Protein AF-A0A1W9LVC2-F1 (afdb_monomer_lite)

Sequence (218 aa):
MATQAYSYDVVKGFTFSALLWGTVTVILGILISSQLVFPQLNFAPFLTFGRLRPLHINAGAVGFGIGAIFGLFYYITQRLTGTPLLFPKLARAHLWLFNLAVVLAALSLLAGMNTTKEYAELEWPLDLVVVILWVMFAINVLGTIYMRKQLHLYVSLWYIIATIVAVAVLYIINNLAIPVGWNKSYSIFAGVNDANVEWWYGHNAVGFIFTTPILAMF

Foldseek 3Di:
DPQDDALLVLLVLLVVQLVVLCVVLVVLVVQLVVCVVPVVSADPDQRHNQLSVLLSQCSNQQRNQVSNLLSVLSVLLCVQLVGHFPCSVLSVVLSVLSSVLNVVQNVLSSVVLFQPQRVLGAADVSLVSVLVSLVSSCCRSVVSNVNGPDPDDDVLSVLVNCLSVQLNVLSVQLNCWDDPDPRDTHHPDDDPRNVVSSVVSVVVSCVSRVPSSVVSVD

Radius of gyration: 18.39 Å; chains: 1; bounding box: 51×36×55 Å

Structure (mmCIF, N/CA/C/O backbone):
data_AF-A0A1W9LVC2-F1
#
_entry.id   AF-A0A1W9LVC2-F1
#
loop_
_atom_site.group_PDB
_atom_site.id
_atom_site.type_symbol
_atom_site.label_atom_id
_atom_site.label_alt_id
_atom_site.label_comp_id
_atom_site.label_asym_id
_atom_site.label_entity_id
_atom_site.label_seq_id
_atom_site.pdbx_PDB_ins_code
_atom_site.Cartn_x
_atom_site.Cartn_y
_atom_site.Cartn_z
_atom_site.occupancy
_atom_site.B_iso_or_equiv
_atom_site.auth_seq_id
_atom_site.auth_comp_id
_atom_site.auth_asym_id
_atom_site.auth_atom_id
_atom_site.pdbx_PDB_model_num
ATOM 1 N N . MET A 1 1 ? -29.641 3.048 24.727 1.00 43.66 1 MET A N 1
ATOM 2 C CA . MET A 1 1 ? -29.001 3.189 23.398 1.00 43.66 1 MET A CA 1
ATOM 3 C C . MET A 1 1 ? -28.816 1.798 22.823 1.00 43.66 1 MET A C 1
ATOM 5 O O . MET A 1 1 ? -28.298 0.952 23.540 1.00 43.66 1 MET A O 1
ATOM 9 N N . ALA A 1 2 ? -29.278 1.535 21.598 1.00 46.78 2 ALA A N 1
ATOM 10 C CA . ALA A 1 2 ? -29.070 0.237 20.961 1.00 46.78 2 ALA A CA 1
ATOM 11 C C . ALA A 1 2 ? -27.563 -0.042 20.854 1.00 46.78 2 ALA A C 1
ATOM 13 O O . ALA A 1 2 ? -26.816 0.782 20.325 1.00 46.78 2 ALA A O 1
ATOM 14 N N . THR A 1 3 ? -27.103 -1.171 21.388 1.00 57.75 3 THR A N 1
ATOM 15 C CA . THR A 1 3 ? -25.729 -1.643 21.212 1.00 57.75 3 THR A CA 1
ATOM 16 C C . THR A 1 3 ? -25.533 -1.991 19.744 1.00 57.75 3 THR A C 1
ATOM 18 O O . THR A 1 3 ? -25.927 -3.061 19.288 1.00 57.75 3 THR A O 1
ATOM 21 N N . GLN A 1 4 ? -24.968 -1.059 18.979 1.00 67.31 4 GLN A N 1
ATOM 2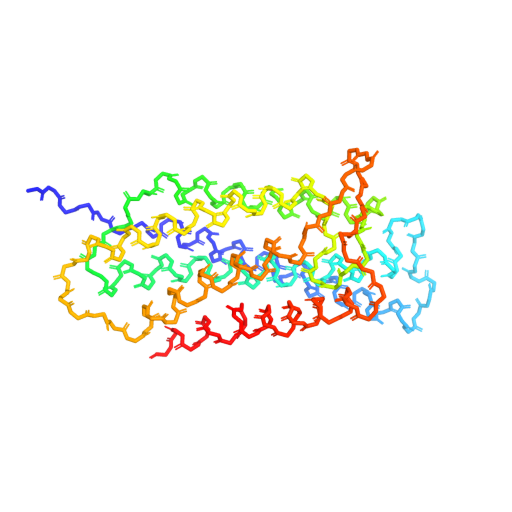2 C CA . GLN A 1 4 ? -24.616 -1.303 17.589 1.00 67.31 4 GLN A CA 1
ATOM 23 C C . GLN A 1 4 ? -23.600 -2.458 17.535 1.00 67.31 4 GLN A C 1
ATOM 25 O O . GLN A 1 4 ? -22.584 -2.445 18.234 1.00 67.31 4 GLN A O 1
ATOM 30 N N . ALA A 1 5 ? -23.935 -3.496 16.767 1.00 86.38 5 ALA A N 1
ATOM 31 C CA . ALA A 1 5 ? -23.139 -4.713 16.662 1.00 86.38 5 ALA A CA 1
ATOM 32 C C . ALA A 1 5 ? -21.809 -4.459 15.934 1.00 86.38 5 ALA A C 1
ATOM 34 O O . ALA A 1 5 ? -21.695 -3.545 15.112 1.00 86.38 5 ALA A O 1
ATOM 35 N N . TYR A 1 6 ? -20.806 -5.292 16.219 1.00 94.25 6 TYR A N 1
ATOM 36 C CA . TYR A 1 6 ? -19.521 -5.238 15.525 1.00 94.25 6 TYR A CA 1
ATOM 37 C C . TYR A 1 6 ? -19.672 -5.499 14.021 1.00 94.25 6 TYR A C 1
ATOM 39 O O . TYR A 1 6 ? -20.432 -6.366 13.588 1.00 94.25 6 TYR A O 1
ATOM 47 N N . SER A 1 7 ? -18.908 -4.758 13.220 1.00 93.69 7 SER A N 1
ATOM 48 C CA . SER A 1 7 ? -18.924 -4.821 11.753 1.00 93.69 7 SER A CA 1
ATOM 49 C C . SER A 1 7 ? -18.017 -5.943 11.236 1.00 93.69 7 SER A C 1
ATOM 51 O O . SER A 1 7 ? -16.917 -5.699 10.741 1.00 93.69 7 SER A O 1
ATOM 53 N N . TYR A 1 8 ? -18.442 -7.199 11.407 1.00 96.00 8 TYR A N 1
ATOM 54 C CA . TYR A 1 8 ? -17.676 -8.374 10.961 1.00 96.00 8 TYR A CA 1
ATOM 55 C C . TYR A 1 8 ? -17.7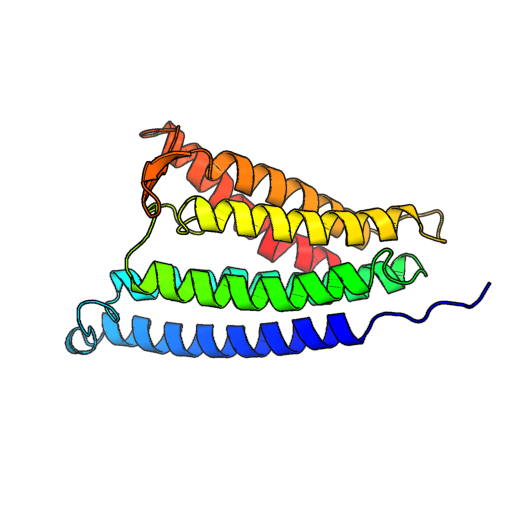54 -8.645 9.456 1.00 96.00 8 TYR A C 1
ATOM 57 O O . TYR A 1 8 ? -16.940 -9.398 8.929 1.00 96.00 8 TYR A O 1
ATOM 65 N N . ASP A 1 9 ? -18.716 -8.052 8.759 1.00 95.88 9 ASP A N 1
ATOM 66 C CA . ASP A 1 9 ? -18.830 -8.114 7.303 1.00 95.88 9 ASP A CA 1
ATOM 67 C C . ASP A 1 9 ? -17.597 -7.508 6.620 1.00 95.88 9 ASP A C 1
ATOM 69 O O . ASP A 1 9 ? -17.017 -8.139 5.740 1.00 95.88 9 ASP A O 1
ATOM 73 N N . VAL A 1 10 ? -17.146 -6.335 7.078 1.00 96.62 10 VAL A N 1
ATOM 74 C CA . VAL A 1 10 ? -15.956 -5.668 6.527 1.00 96.62 10 VAL A CA 1
ATOM 75 C C . VAL A 1 10 ? -14.688 -6.459 6.835 1.00 96.62 10 VAL A C 1
ATOM 77 O O . VAL A 1 10 ? -13.856 -6.636 5.950 1.00 96.62 10 VAL A O 1
ATOM 80 N N . VAL A 1 11 ? -14.567 -6.987 8.058 1.00 97.75 11 VAL A N 1
ATOM 81 C CA . VAL A 1 11 ? -13.435 -7.839 8.460 1.00 97.75 11 VAL A CA 1
ATOM 82 C C . VAL A 1 11 ? -13.332 -9.046 7.531 1.00 97.75 11 VAL A C 1
ATOM 84 O O . VAL A 1 11 ? -12.297 -9.242 6.904 1.00 97.75 11 VAL A O 1
ATOM 87 N N . LYS A 1 12 ? -14.425 -9.806 7.371 1.00 97.81 12 LYS A N 1
ATOM 88 C CA . LYS A 1 12 ? -14.471 -10.965 6.468 1.00 97.81 12 LYS A CA 1
ATOM 89 C C . LYS A 1 12 ? -14.159 -10.571 5.028 1.00 97.81 12 LYS A C 1
ATOM 91 O O . LYS A 1 12 ? -13.420 -11.280 4.357 1.00 97.81 12 LYS A O 1
ATOM 96 N N . GLY A 1 13 ? -14.700 -9.447 4.561 1.00 98.31 13 GLY A N 1
ATOM 97 C CA . GLY A 1 13 ? -14.451 -8.936 3.216 1.00 98.31 13 GLY A CA 1
ATOM 98 C C . GLY A 1 13 ? -12.968 -8.678 2.949 1.00 98.31 13 GLY A C 1
ATOM 99 O O . GLY A 1 13 ? -12.443 -9.152 1.944 1.00 98.31 13 GLY A O 1
ATOM 100 N N . PHE A 1 14 ? -12.271 -8.009 3.871 1.00 98.31 14 PHE A N 1
ATOM 101 C CA . PHE A 1 14 ? -10.822 -7.818 3.769 1.00 98.31 14 PHE A CA 1
ATOM 102 C C . PHE A 1 14 ? -10.045 -9.130 3.910 1.00 98.31 14 PHE A C 1
ATOM 104 O O . PHE A 1 14 ? -9.074 -9.323 3.190 1.00 98.31 14 PHE A O 1
ATOM 111 N N . THR A 1 15 ? -10.486 -10.068 4.755 1.00 97.75 15 THR A N 1
ATOM 112 C CA . THR A 1 15 ? -9.865 -11.401 4.836 1.00 97.75 15 THR A CA 1
ATOM 113 C C . THR A 1 15 ? -9.952 -12.148 3.503 1.00 97.75 15 THR A C 1
ATOM 115 O O . THR A 1 15 ? -8.942 -12.652 3.020 1.00 97.75 15 THR A O 1
ATOM 118 N N . PHE A 1 16 ? -11.127 -12.191 2.868 1.00 98.31 16 PHE A N 1
ATOM 119 C CA . PHE A 1 16 ? -11.282 -12.823 1.553 1.00 98.31 16 PHE A CA 1
ATOM 120 C C . PHE A 1 16 ? -10.492 -12.091 0.465 1.00 98.31 16 PHE A C 1
ATOM 122 O O . PHE A 1 16 ? -9.850 -12.739 -0.358 1.00 98.31 16 PHE A O 1
ATOM 129 N N . SER A 1 17 ? -10.500 -10.757 0.485 1.00 98.25 17 SER A N 1
ATOM 130 C CA . SER A 1 17 ? -9.698 -9.929 -0.420 1.00 98.25 17 SER A CA 1
ATOM 131 C C . SER A 1 17 ? -8.201 -10.225 -0.285 1.00 98.25 17 SER A C 1
ATOM 133 O O . SER A 1 17 ? -7.533 -10.449 -1.291 1.00 98.25 17 SER A O 1
ATOM 135 N N . ALA A 1 18 ? -7.682 -10.325 0.939 1.00 98.06 18 ALA A N 1
ATOM 136 C CA . ALA A 1 18 ? -6.284 -10.655 1.177 1.00 98.06 18 ALA A CA 1
ATOM 137 C C . ALA A 1 18 ? -5.935 -12.052 0.643 1.00 98.06 18 ALA A C 1
ATOM 139 O O . ALA A 1 18 ? -4.935 -12.206 -0.048 1.00 98.06 18 ALA A O 1
ATOM 140 N N . LEU A 1 19 ? -6.773 -13.066 0.889 1.00 98.31 19 LEU A N 1
ATOM 141 C CA . LEU A 1 19 ? -6.552 -14.417 0.354 1.00 98.31 19 LEU A CA 1
ATOM 142 C C . LEU A 1 19 ? -6.545 -14.442 -1.183 1.00 98.31 19 LEU A C 1
ATOM 144 O O . LEU A 1 19 ? -5.704 -15.113 -1.787 1.00 98.31 19 LEU A O 1
ATOM 148 N N . LEU A 1 20 ? -7.448 -13.685 -1.814 1.00 98.38 20 LEU A N 1
ATOM 149 C CA . LEU A 1 20 ? -7.489 -13.518 -3.266 1.00 98.38 20 LEU A CA 1
ATOM 150 C C . LEU A 1 20 ? -6.164 -12.937 -3.783 1.00 98.38 20 LEU A C 1
ATOM 152 O O . LEU A 1 20 ? -5.502 -13.557 -4.615 1.00 98.38 20 LEU A O 1
ATOM 156 N N . TRP A 1 21 ? -5.746 -11.779 -3.271 1.00 98.44 21 TRP A N 1
ATOM 157 C CA . TRP A 1 21 ? -4.520 -11.119 -3.726 1.00 98.44 21 TRP A CA 1
ATOM 158 C C . TRP A 1 21 ? -3.252 -11.883 -3.339 1.00 98.44 21 TRP A C 1
ATOM 160 O O . TRP A 1 21 ? -2.284 -11.878 -4.096 1.00 98.44 21 TRP A O 1
ATOM 170 N N . GLY A 1 22 ? -3.265 -12.616 -2.225 1.00 98.31 22 GLY A N 1
ATOM 171 C CA . GLY A 1 22 ? -2.184 -13.520 -1.834 1.00 98.31 22 GLY A CA 1
ATOM 172 C C . GLY A 1 22 ? -2.010 -14.647 -2.847 1.00 98.31 22 GLY A C 1
ATOM 173 O O . GLY A 1 22 ? -0.895 -14.933 -3.277 1.00 98.31 22 GLY A O 1
ATOM 174 N N . THR A 1 23 ? -3.119 -15.207 -3.332 1.00 98.50 23 THR A N 1
ATOM 175 C CA . THR A 1 23 ? -3.100 -16.205 -4.411 1.00 98.50 23 THR A CA 1
ATOM 176 C C . THR A 1 23 ? -2.538 -15.613 -5.706 1.00 98.50 23 THR A C 1
ATOM 178 O O . THR A 1 23 ? -1.641 -16.199 -6.311 1.00 98.50 23 THR A O 1
ATOM 181 N N . VAL A 1 24 ? -3.000 -14.420 -6.105 1.00 98.31 24 VAL A N 1
ATOM 182 C CA . VAL A 1 24 ? -2.477 -13.702 -7.286 1.00 98.31 24 VAL A CA 1
ATOM 183 C C . VAL A 1 24 ? -0.971 -13.455 -7.161 1.00 98.31 24 VAL A C 1
ATOM 185 O O . VAL A 1 24 ? -0.225 -13.678 -8.113 1.00 98.31 24 VAL A O 1
ATOM 188 N N . THR A 1 25 ? -0.511 -13.056 -5.977 1.00 98.31 25 THR A N 1
ATOM 189 C CA . THR A 1 25 ? 0.906 -12.811 -5.683 1.00 98.31 25 THR A CA 1
ATOM 190 C C . THR A 1 25 ? 1.744 -14.063 -5.898 1.00 98.31 25 THR A C 1
ATOM 192 O O . THR A 1 25 ? 2.765 -13.990 -6.578 1.00 98.31 25 THR A O 1
ATOM 195 N N . VAL A 1 26 ? 1.311 -15.214 -5.374 1.00 98.44 26 VAL A N 1
ATOM 196 C CA . VAL A 1 26 ? 2.021 -16.492 -5.544 1.00 98.44 26 VAL A CA 1
ATOM 197 C C . VAL A 1 26 ? 2.088 -16.890 -7.019 1.00 98.44 26 VAL A C 1
ATOM 199 O O . VAL A 1 26 ? 3.158 -17.259 -7.498 1.00 98.44 26 VAL A O 1
ATOM 202 N N . ILE A 1 27 ? 0.985 -16.753 -7.762 1.00 98.38 27 ILE A N 1
ATOM 203 C CA . ILE A 1 27 ? 0.949 -17.048 -9.204 1.00 98.38 27 ILE A CA 1
ATOM 204 C C . ILE A 1 27 ? 1.943 -16.162 -9.967 1.00 98.38 27 ILE A C 1
ATOM 206 O O . ILE A 1 27 ? 2.746 -16.669 -10.751 1.00 98.38 27 ILE A O 1
ATOM 210 N N . LEU A 1 28 ? 1.932 -14.849 -9.710 1.00 98.06 28 LEU A N 1
ATOM 211 C CA . LEU A 1 28 ? 2.882 -13.913 -10.315 1.00 98.06 28 LEU A CA 1
ATOM 212 C C . LEU A 1 28 ? 4.327 -14.247 -9.928 1.00 98.06 28 LEU A C 1
ATOM 214 O O . LEU A 1 28 ? 5.200 -14.204 -10.788 1.00 98.06 28 LEU A O 1
ATOM 218 N N . GLY A 1 29 ? 4.570 -14.631 -8.672 1.00 98.19 29 GLY A N 1
ATOM 219 C CA . GLY A 1 29 ? 5.889 -15.016 -8.168 1.00 98.19 29 GLY A CA 1
ATOM 220 C C . GLY A 1 29 ? 6.454 -16.242 -8.882 1.00 98.19 29 GLY A C 1
ATOM 221 O O . GLY A 1 29 ? 7.616 -16.241 -9.291 1.00 98.19 29 GLY A O 1
ATOM 222 N N . ILE A 1 30 ? 5.618 -17.261 -9.106 1.00 98.31 30 ILE A N 1
ATOM 223 C CA . ILE A 1 30 ? 5.980 -18.454 -9.885 1.00 98.31 30 ILE A CA 1
ATOM 224 C C . ILE A 1 30 ? 6.294 -18.067 -11.334 1.00 98.31 30 ILE A C 1
ATOM 226 O O . ILE A 1 30 ? 7.304 -18.514 -11.884 1.00 98.31 30 ILE A O 1
ATOM 230 N N . LEU A 1 31 ? 5.469 -17.209 -11.947 1.00 97.50 31 LEU A N 1
ATOM 231 C CA . LEU A 1 31 ? 5.669 -16.758 -13.324 1.00 97.50 31 LEU A CA 1
ATOM 232 C C . LEU A 1 31 ? 6.996 -16.004 -13.489 1.00 97.50 31 LEU A C 1
ATOM 234 O O . LEU A 1 31 ? 7.806 -16.390 -14.330 1.00 97.50 31 LEU A O 1
ATOM 238 N N . ILE A 1 32 ? 7.253 -14.970 -12.682 1.00 98.19 32 ILE A N 1
ATOM 239 C CA . ILE A 1 32 ? 8.480 -14.166 -12.814 1.00 98.19 32 ILE A CA 1
ATOM 240 C C . ILE A 1 32 ? 9.737 -14.955 -12.430 1.00 98.19 32 ILE A C 1
ATOM 242 O O . ILE A 1 32 ? 10.780 -14.767 -13.050 1.00 98.19 32 ILE A O 1
ATOM 246 N N . SER A 1 33 ? 9.645 -15.890 -11.476 1.00 98.25 33 SER A N 1
ATOM 247 C CA . SER A 1 33 ? 10.751 -16.808 -11.169 1.00 98.25 33 SER A CA 1
ATOM 248 C C . SER A 1 33 ? 11.048 -17.723 -12.357 1.00 98.25 33 SER A C 1
ATOM 250 O O . SER A 1 33 ? 12.205 -17.925 -12.717 1.00 98.25 33 SER A O 1
ATOM 252 N N . SER A 1 34 ? 10.005 -18.219 -13.030 1.00 98.31 34 SER A N 1
ATOM 253 C CA . SER A 1 34 ? 10.162 -19.028 -14.242 1.00 98.31 34 SER A CA 1
ATOM 254 C C . SER A 1 34 ? 10.767 -18.217 -15.389 1.00 98.31 34 SER A C 1
ATOM 256 O O . SER A 1 34 ? 11.594 -18.744 -16.121 1.00 98.31 34 SER A O 1
ATOM 258 N N . GLN A 1 35 ? 10.423 -16.932 -15.524 1.00 98.38 35 GLN A N 1
ATOM 259 C CA . GLN A 1 35 ? 11.004 -16.032 -16.531 1.00 98.38 35 GLN A CA 1
ATOM 260 C C . GLN A 1 35 ? 12.507 -15.777 -16.336 1.00 98.38 35 GLN A C 1
ATOM 262 O O . GLN A 1 35 ? 13.198 -15.533 -17.324 1.00 98.38 35 GLN A O 1
ATOM 267 N N . LEU A 1 36 ? 13.019 -15.843 -15.099 1.00 97.56 36 LEU A N 1
ATOM 268 C CA . LEU A 1 36 ? 14.459 -15.743 -14.819 1.00 97.56 36 LEU A CA 1
ATOM 269 C C . LEU A 1 36 ? 15.234 -16.986 -15.275 1.00 97.56 36 LEU A C 1
ATOM 271 O O . LEU A 1 36 ? 16.384 -16.869 -15.688 1.00 97.56 36 LEU A O 1
ATOM 275 N N . VAL A 1 37 ? 14.609 -18.166 -15.212 1.00 98.00 37 VAL A N 1
ATOM 276 C CA . VAL A 1 37 ? 15.215 -19.441 -15.637 1.00 98.00 37 VAL A CA 1
ATOM 277 C C . VAL A 1 37 ? 15.019 -19.682 -17.136 1.00 98.00 37 VAL A C 1
ATOM 279 O O . VAL A 1 37 ? 15.917 -20.171 -17.817 1.00 98.00 37 VAL A O 1
ATOM 282 N N . PHE A 1 38 ? 13.847 -19.320 -17.656 1.00 97.81 38 PHE A N 1
ATOM 283 C CA . PHE A 1 38 ? 13.405 -19.558 -19.026 1.00 97.81 38 PHE A CA 1
ATOM 284 C C . PHE A 1 38 ? 13.004 -18.229 -19.692 1.00 97.81 38 PHE A C 1
ATOM 286 O O . PHE A 1 38 ? 11.816 -17.886 -19.725 1.00 97.81 38 PHE A O 1
ATOM 293 N N . PRO A 1 39 ? 13.965 -17.465 -20.252 1.00 96.50 39 PRO A N 1
ATOM 294 C CA . PRO A 1 39 ? 13.706 -16.132 -20.800 1.00 96.50 39 PRO A CA 1
ATOM 295 C C . PRO A 1 39 ? 12.635 -16.081 -21.898 1.00 96.50 39 PRO A C 1
ATOM 297 O O . PRO A 1 39 ? 11.973 -15.056 -22.045 1.00 96.50 39 PRO A O 1
ATOM 300 N N . GLN A 1 40 ? 12.398 -17.180 -22.621 1.00 97.00 40 GLN A N 1
ATOM 301 C CA . GLN A 1 40 ? 11.334 -17.304 -23.626 1.00 97.00 40 GLN A CA 1
ATOM 302 C C . GLN A 1 40 ? 9.912 -17.126 -23.067 1.00 97.00 40 GLN A C 1
ATOM 304 O O . GLN A 1 40 ? 8.981 -16.900 -23.833 1.00 97.00 40 GLN A O 1
ATOM 309 N N . LEU A 1 41 ? 9.731 -17.204 -21.744 1.00 97.06 41 LEU A N 1
ATOM 310 C CA . LEU A 1 41 ? 8.452 -16.943 -21.077 1.00 97.06 41 LEU A CA 1
ATOM 311 C C . LEU A 1 41 ? 8.154 -15.439 -20.906 1.00 97.06 41 LEU A C 1
ATOM 313 O O . LEU A 1 41 ? 7.149 -15.078 -20.292 1.00 97.06 41 LEU A O 1
ATOM 317 N N . ASN A 1 42 ? 9.015 -14.548 -21.408 1.00 97.69 42 ASN A N 1
ATOM 318 C CA . ASN A 1 42 ? 8.765 -13.107 -21.447 1.00 97.69 42 ASN A CA 1
ATOM 319 C C . ASN A 1 42 ? 7.941 -12.739 -22.690 1.00 97.69 42 ASN A C 1
ATOM 321 O O . ASN A 1 42 ? 8.477 -12.671 -23.795 1.00 97.69 42 ASN A O 1
ATOM 325 N N . PHE A 1 43 ? 6.651 -12.439 -22.510 1.00 95.00 43 PHE A N 1
ATOM 326 C CA . PHE A 1 43 ? 5.762 -12.069 -23.617 1.00 95.00 43 PHE A CA 1
ATOM 327 C C . PHE A 1 43 ? 5.588 -10.549 -23.699 1.00 95.00 43 PHE A C 1
ATOM 329 O O . PHE A 1 43 ? 4.899 -9.923 -22.888 1.00 95.00 43 PHE A O 1
ATOM 336 N N . ALA A 1 44 ? 6.235 -9.940 -24.692 1.00 92.19 44 ALA A N 1
ATOM 337 C CA . ALA A 1 44 ? 6.197 -8.500 -24.904 1.00 92.19 44 ALA A CA 1
ATOM 338 C C . ALA A 1 44 ? 4.831 -7.998 -25.432 1.00 92.19 44 ALA A C 1
ATOM 340 O O . ALA A 1 44 ? 4.138 -8.727 -26.140 1.00 92.19 44 ALA A O 1
ATOM 341 N N . PRO A 1 45 ? 4.453 -6.736 -25.136 1.00 91.31 45 PRO A N 1
ATOM 342 C CA . PRO A 1 45 ? 5.160 -5.813 -24.243 1.00 91.31 45 PRO A CA 1
ATOM 343 C C . PRO A 1 45 ? 4.756 -5.965 -22.764 1.00 91.31 45 PRO A C 1
ATOM 345 O O . PRO A 1 45 ? 5.488 -5.516 -21.884 1.00 91.31 45 PRO A O 1
ATOM 348 N N . PHE A 1 46 ? 3.603 -6.577 -22.482 1.00 93.00 46 PHE A N 1
ATOM 349 C CA . PHE A 1 46 ? 2.938 -6.467 -21.180 1.00 93.00 46 PHE A CA 1
ATOM 350 C C . PHE A 1 46 ? 3.430 -7.477 -20.137 1.00 93.00 46 PHE A C 1
ATOM 352 O O . PHE A 1 46 ? 3.598 -7.117 -18.976 1.00 93.00 46 PHE A O 1
ATOM 359 N N . LEU A 1 47 ? 3.698 -8.723 -20.534 1.00 95.56 47 LEU A N 1
ATOM 360 C CA . LEU A 1 47 ? 4.057 -9.821 -19.629 1.00 95.56 47 LEU A CA 1
ATOM 361 C C . LEU A 1 47 ? 5.568 -10.083 -19.647 1.00 95.56 47 LEU A C 1
ATOM 363 O O . LEU A 1 47 ? 6.030 -11.218 -19.772 1.00 95.56 47 LEU A O 1
ATOM 367 N N . THR A 1 48 ? 6.344 -9.009 -19.541 1.00 97.25 48 THR A N 1
ATOM 368 C CA . THR A 1 48 ? 7.802 -9.066 -19.397 1.00 97.25 48 THR A CA 1
ATOM 369 C C . THR A 1 48 ? 8.186 -8.967 -17.925 1.00 97.25 48 THR A C 1
ATOM 371 O O . THR A 1 48 ? 7.502 -8.297 -17.147 1.00 97.25 48 THR A O 1
ATOM 374 N N . PHE A 1 49 ? 9.304 -9.583 -17.541 1.00 97.62 49 PHE A N 1
ATOM 375 C CA . PHE A 1 49 ? 9.801 -9.593 -16.164 1.00 97.62 49 PHE A CA 1
ATOM 376 C C . PHE A 1 49 ? 9.877 -8.184 -15.559 1.00 97.62 49 PHE A C 1
ATOM 378 O O . PHE A 1 49 ? 9.448 -7.965 -14.429 1.00 97.62 49 PHE A O 1
ATOM 385 N N . GLY A 1 50 ? 10.342 -7.199 -16.338 1.00 95.88 50 GLY A N 1
ATOM 386 C CA . GLY A 1 50 ? 10.468 -5.811 -15.887 1.00 95.88 50 GLY A CA 1
ATOM 387 C C . GLY A 1 50 ? 9.143 -5.149 -15.486 1.00 95.88 50 GLY A C 1
ATOM 388 O O . GLY A 1 50 ? 9.142 -4.311 -14.590 1.00 95.88 50 GLY A O 1
ATOM 389 N N . ARG A 1 51 ? 8.012 -5.538 -16.094 1.00 96.62 51 ARG A N 1
ATOM 390 C CA . ARG A 1 51 ? 6.673 -5.043 -15.715 1.00 96.62 51 ARG A CA 1
ATOM 391 C C . ARG A 1 51 ? 6.000 -5.925 -14.667 1.00 96.62 51 ARG A C 1
ATOM 393 O O . ARG A 1 51 ? 5.298 -5.424 -13.794 1.00 96.62 51 ARG A O 1
ATOM 400 N N . LEU A 1 52 ? 6.228 -7.236 -14.729 1.00 97.88 52 LEU A N 1
ATOM 401 C CA . LEU A 1 52 ? 5.620 -8.192 -13.807 1.00 97.88 52 LEU A CA 1
ATOM 402 C C . LEU A 1 52 ? 6.266 -8.191 -12.417 1.00 97.88 52 LEU A C 1
ATOM 404 O O . LEU A 1 52 ? 5.576 -8.479 -11.444 1.00 97.88 52 LEU A O 1
ATOM 408 N N . ARG A 1 53 ? 7.551 -7.840 -12.287 1.00 97.81 53 ARG A N 1
ATOM 409 C CA . ARG A 1 53 ? 8.221 -7.705 -10.984 1.00 97.81 53 ARG A CA 1
ATOM 410 C C . ARG A 1 53 ? 7.548 -6.655 -10.084 1.00 97.81 53 ARG A C 1
ATOM 412 O O . ARG A 1 53 ? 7.136 -7.031 -8.986 1.00 97.81 53 ARG A O 1
ATOM 419 N N . PRO A 1 54 ? 7.396 -5.380 -10.493 1.00 97.38 54 PRO A N 1
ATOM 420 C CA . PRO A 1 54 ? 6.726 -4.392 -9.649 1.00 97.38 54 PRO A CA 1
ATOM 421 C C . PRO A 1 54 ? 5.251 -4.745 -9.418 1.00 97.38 54 PRO A C 1
ATOM 423 O O . PRO A 1 54 ? 4.736 -4.519 -8.325 1.00 97.38 54 PRO A O 1
ATOM 426 N N . LEU A 1 55 ? 4.587 -5.384 -10.391 1.00 97.88 55 LEU A N 1
ATOM 427 C CA . LEU A 1 55 ? 3.235 -5.914 -10.210 1.00 97.88 55 LEU A CA 1
ATOM 428 C C . LEU A 1 55 ? 3.169 -6.984 -9.108 1.00 97.88 55 LEU A C 1
ATOM 430 O O . LEU A 1 55 ? 2.283 -6.927 -8.262 1.00 97.88 55 LEU A O 1
ATOM 434 N N . HIS A 1 56 ? 4.090 -7.951 -9.106 1.00 98.06 56 HIS A N 1
ATOM 435 C CA . HIS A 1 56 ? 4.168 -9.002 -8.090 1.00 98.06 56 HIS A CA 1
ATOM 436 C C . HIS A 1 56 ? 4.370 -8.414 -6.692 1.00 98.06 56 HIS A C 1
ATOM 438 O O . HIS A 1 56 ? 3.653 -8.785 -5.763 1.00 98.06 56 HIS A O 1
ATOM 444 N N . ILE A 1 57 ? 5.299 -7.461 -6.559 1.00 95.88 57 ILE A N 1
ATOM 445 C CA . ILE A 1 57 ? 5.561 -6.783 -5.288 1.00 95.88 57 ILE A CA 1
ATOM 446 C C . ILE A 1 57 ? 4.333 -5.999 -4.822 1.00 95.88 57 ILE A C 1
ATOM 448 O O . ILE A 1 57 ? 3.937 -6.148 -3.672 1.00 95.88 57 ILE A O 1
ATOM 452 N N . ASN A 1 58 ? 3.665 -5.241 -5.696 1.00 96.69 58 ASN A N 1
ATOM 453 C CA . ASN A 1 58 ? 2.460 -4.494 -5.321 1.00 96.69 58 ASN A CA 1
ATOM 454 C C . ASN A 1 58 ? 1.280 -5.417 -4.971 1.00 96.69 58 ASN A C 1
ATOM 456 O O . ASN A 1 58 ? 0.582 -5.181 -3.985 1.00 96.69 58 ASN A O 1
ATOM 460 N N . ALA A 1 59 ? 1.075 -6.508 -5.716 1.00 97.31 59 ALA A N 1
ATOM 461 C CA . ALA A 1 59 ? 0.056 -7.506 -5.389 1.00 97.31 59 ALA A CA 1
ATOM 462 C C . ALA A 1 59 ? 0.303 -8.133 -4.005 1.00 97.31 59 ALA A C 1
ATOM 464 O O . ALA A 1 59 ? -0.638 -8.291 -3.226 1.00 97.31 59 ALA A O 1
ATOM 465 N N . GLY A 1 60 ? 1.564 -8.434 -3.681 1.00 96.00 60 GLY A N 1
ATOM 466 C CA . GLY A 1 60 ? 1.947 -9.055 -2.414 1.00 96.00 60 GLY A CA 1
ATOM 467 C C . GLY A 1 60 ? 1.933 -8.093 -1.240 1.00 96.00 60 GLY A C 1
ATOM 468 O O . GLY A 1 60 ? 1.337 -8.374 -0.202 1.00 96.00 60 GLY A O 1
ATOM 469 N N . ALA A 1 61 ? 2.575 -6.943 -1.397 1.00 93.00 61 ALA A N 1
ATOM 470 C CA . ALA A 1 61 ? 2.726 -5.986 -0.321 1.00 93.00 61 ALA A CA 1
ATOM 471 C C . ALA A 1 61 ? 1.419 -5.238 -0.043 1.00 93.00 61 ALA A C 1
ATOM 473 O O . ALA A 1 61 ? 0.962 -5.189 1.098 1.00 93.00 61 ALA A O 1
ATOM 474 N N . VAL A 1 62 ? 0.791 -4.697 -1.089 1.00 92.88 62 VAL A N 1
ATOM 475 C CA . VAL A 1 62 ? -0.428 -3.894 -0.963 1.00 92.88 62 VAL A CA 1
ATOM 476 C C . VAL A 1 62 ? -1.656 -4.795 -0.982 1.00 92.88 62 VAL A C 1
ATOM 478 O O . VAL A 1 62 ? -2.402 -4.831 -0.006 1.00 92.88 62 VAL A O 1
ATOM 481 N N . GLY A 1 63 ? -1.856 -5.555 -2.062 1.00 96.19 63 GLY A N 1
ATOM 482 C CA . GLY A 1 63 ? -3.063 -6.369 -2.247 1.00 96.19 63 GLY A CA 1
ATOM 483 C C . GLY A 1 63 ? -3.271 -7.391 -1.127 1.00 96.19 63 GLY A C 1
ATOM 484 O O . GLY A 1 63 ? -4.337 -7.435 -0.510 1.00 96.19 63 GLY A O 1
ATOM 485 N N . PHE A 1 64 ? -2.246 -8.193 -0.839 1.00 97.06 64 PHE A N 1
ATOM 486 C CA . PHE A 1 64 ? -2.280 -9.194 0.224 1.00 97.06 64 PHE A CA 1
ATOM 487 C C . PHE A 1 64 ? -1.960 -8.601 1.599 1.00 97.06 64 PHE A C 1
ATOM 489 O O . PHE A 1 64 ? -2.801 -8.664 2.495 1.00 97.06 64 PHE A O 1
ATOM 496 N N . GLY A 1 65 ? -0.770 -8.023 1.770 1.00 94.69 65 GLY A N 1
ATOM 497 C CA . GLY A 1 65 ? -0.264 -7.556 3.060 1.00 94.69 65 GLY A CA 1
ATOM 498 C C . GLY A 1 65 ? -1.129 -6.473 3.702 1.00 94.69 65 GLY A C 1
ATOM 499 O O . GLY A 1 65 ? -1.774 -6.711 4.725 1.00 94.69 65 GLY A O 1
ATOM 500 N N . ILE A 1 66 ? -1.186 -5.292 3.081 1.00 94.69 66 ILE A N 1
ATOM 501 C CA . ILE A 1 66 ? -2.004 -4.168 3.564 1.00 94.69 66 ILE A CA 1
ATOM 502 C C . ILE A 1 66 ? -3.489 -4.556 3.624 1.00 94.69 66 ILE A C 1
ATOM 504 O O . ILE A 1 66 ? -4.162 -4.244 4.608 1.00 94.69 66 ILE A O 1
ATOM 508 N N . GLY A 1 67 ? -3.994 -5.301 2.634 1.00 96.69 67 GLY A N 1
ATOM 509 C CA . GLY A 1 67 ? -5.364 -5.821 2.647 1.00 96.69 67 GLY A CA 1
ATOM 510 C C . GLY A 1 67 ? -5.685 -6.653 3.898 1.00 96.69 67 GLY A C 1
ATOM 511 O O . GLY A 1 67 ? -6.718 -6.441 4.541 1.00 96.69 67 GLY A O 1
ATOM 512 N N . ALA A 1 68 ? -4.781 -7.554 4.300 1.00 96.50 68 ALA A N 1
ATOM 513 C CA . ALA A 1 68 ? -4.922 -8.340 5.525 1.00 96.50 68 ALA A CA 1
ATOM 514 C C . ALA A 1 68 ? -4.883 -7.453 6.780 1.00 96.50 68 ALA A C 1
ATOM 516 O O . ALA A 1 68 ? -5.702 -7.625 7.688 1.00 96.50 68 ALA A O 1
ATOM 517 N N . ILE A 1 69 ? -3.972 -6.476 6.810 1.00 96.06 69 ILE A N 1
ATOM 518 C CA . ILE A 1 69 ? -3.798 -5.537 7.927 1.00 96.06 69 ILE A CA 1
ATOM 519 C C . ILE A 1 69 ? -5.051 -4.690 8.137 1.00 96.06 69 ILE A C 1
ATOM 521 O O . ILE A 1 69 ? -5.484 -4.525 9.276 1.00 96.06 69 ILE A O 1
ATOM 525 N N . PHE A 1 70 ? -5.693 -4.212 7.069 1.00 97.50 70 PHE A N 1
ATOM 526 C CA . PHE A 1 70 ? -6.950 -3.473 7.180 1.00 97.50 70 PHE A CA 1
ATOM 527 C C . PHE A 1 70 ? -8.047 -4.299 7.853 1.00 97.50 70 PHE A C 1
ATOM 529 O O . PHE A 1 70 ? -8.668 -3.834 8.814 1.00 97.50 70 PHE A O 1
ATOM 536 N N . GLY A 1 71 ? -8.267 -5.536 7.395 1.00 97.25 71 GLY A N 1
ATOM 537 C CA . GLY A 1 71 ? -9.257 -6.433 7.996 1.00 97.25 71 GLY A CA 1
ATOM 538 C C . GLY A 1 71 ? -8.960 -6.726 9.465 1.00 97.25 71 GLY A C 1
ATOM 539 O O . GLY A 1 71 ? -9.851 -6.655 10.316 1.00 97.25 71 GLY A O 1
ATOM 540 N N . LEU A 1 72 ? -7.692 -6.992 9.772 1.00 96.38 72 LEU A N 1
ATOM 541 C CA . LEU A 1 72 ? -7.234 -7.274 11.121 1.00 96.38 72 LEU A CA 1
ATOM 542 C C . LEU A 1 72 ? -7.395 -6.069 12.054 1.00 96.38 72 LEU A C 1
ATOM 544 O O . LEU A 1 72 ? -7.924 -6.221 13.151 1.00 96.38 72 LEU A O 1
ATOM 548 N N . PHE A 1 73 ? -6.970 -4.875 11.646 1.00 97.50 73 PHE A N 1
ATOM 549 C CA . PHE A 1 73 ? -7.064 -3.686 12.492 1.00 97.50 73 PHE A CA 1
ATOM 550 C C . PHE A 1 73 ? -8.529 -3.332 12.753 1.00 97.50 73 PHE A C 1
ATOM 552 O O . PHE A 1 73 ? -8.895 -3.076 13.897 1.00 97.50 73 PHE A O 1
ATOM 559 N N . TYR A 1 74 ? -9.409 -3.443 11.750 1.00 98.00 74 TYR A N 1
ATOM 560 C CA . TYR A 1 74 ? -10.849 -3.296 11.980 1.00 98.00 74 TYR A CA 1
ATOM 561 C C . TYR A 1 74 ? -11.407 -4.314 12.983 1.00 98.00 74 TYR A C 1
ATOM 563 O O . TYR A 1 74 ? -12.317 -3.983 13.748 1.00 98.00 74 TYR A O 1
ATOM 571 N N . TYR A 1 75 ? -10.882 -5.538 13.013 1.00 97.56 75 TYR A N 1
ATOM 572 C CA . TYR A 1 75 ? -11.265 -6.539 14.006 1.00 97.56 75 TYR A CA 1
ATOM 573 C C . TYR A 1 75 ? -10.731 -6.203 15.405 1.00 97.56 75 TYR A C 1
ATOM 575 O O . TYR A 1 75 ? -11.514 -6.090 16.353 1.00 97.56 75 TYR A O 1
ATOM 583 N N . ILE A 1 76 ? -9.414 -6.020 15.531 1.00 96.94 76 ILE A N 1
ATOM 584 C CA . ILE A 1 76 ? -8.717 -5.792 16.801 1.00 96.94 76 ILE A CA 1
ATOM 585 C C . ILE A 1 76 ? -9.242 -4.528 17.475 1.00 96.94 76 ILE A C 1
ATOM 587 O O . ILE A 1 76 ? -9.609 -4.571 18.650 1.00 96.94 76 ILE A O 1
ATOM 591 N N . THR A 1 77 ? -9.336 -3.418 16.736 1.00 96.94 77 THR A N 1
ATOM 592 C CA . THR A 1 77 ? -9.764 -2.136 17.295 1.00 96.94 77 THR A CA 1
ATOM 593 C C . THR A 1 77 ? -11.132 -2.256 17.952 1.00 96.94 77 THR A C 1
ATOM 595 O O . THR A 1 77 ? -11.246 -1.924 19.124 1.00 96.94 77 THR A O 1
ATOM 598 N N . GLN A 1 78 ? -12.135 -2.827 17.276 1.00 96.38 78 GLN A N 1
ATOM 599 C CA . GLN A 1 78 ? -13.482 -2.977 17.847 1.00 96.38 78 GLN A CA 1
ATOM 600 C C . GLN A 1 78 ? -13.510 -3.783 19.156 1.00 96.38 78 GLN A C 1
ATOM 602 O O . GLN A 1 78 ? -14.277 -3.492 20.083 1.00 96.38 78 GLN A O 1
ATOM 607 N N . ARG A 1 79 ? -12.688 -4.837 19.226 1.00 95.25 79 ARG A N 1
ATOM 608 C CA . ARG A 1 79 ? -12.641 -5.752 20.371 1.00 95.25 79 ARG A CA 1
ATOM 609 C C . ARG A 1 79 ? -11.937 -5.115 21.560 1.00 95.25 79 ARG A C 1
ATOM 611 O O . ARG A 1 79 ? -12.471 -5.166 22.663 1.00 95.25 79 ARG A O 1
ATOM 618 N N . LEU A 1 80 ? -10.794 -4.476 21.330 1.00 95.75 80 LEU A N 1
ATOM 619 C CA . LEU A 1 80 ? -10.001 -3.860 22.393 1.00 95.75 80 LEU A CA 1
ATOM 620 C C . LEU A 1 80 ? -10.621 -2.560 22.920 1.00 95.75 80 LEU A C 1
ATOM 622 O O . LEU A 1 80 ? -10.465 -2.239 24.095 1.00 95.75 80 LEU A O 1
ATOM 626 N N . THR A 1 81 ? -11.364 -1.821 22.093 1.00 95.56 81 THR A N 1
ATOM 627 C CA . THR A 1 81 ? -12.049 -0.594 22.531 1.00 95.56 81 THR A CA 1
ATOM 628 C C . THR A 1 81 ? -13.420 -0.863 23.153 1.00 95.56 81 THR A C 1
ATOM 630 O O . THR A 1 81 ? -13.971 0.013 23.826 1.00 95.56 81 THR A O 1
ATOM 633 N N . GLY A 1 82 ? -13.991 -2.056 22.942 1.00 93.88 82 GLY A N 1
ATOM 634 C CA . GLY A 1 82 ? -15.350 -2.394 23.374 1.00 93.88 82 GLY A CA 1
ATOM 635 C C . GLY A 1 82 ? -16.443 -1.625 22.616 1.00 93.88 82 GLY A C 1
ATOM 636 O O . GLY A 1 82 ? -17.561 -1.470 23.129 1.00 93.88 82 GLY A O 1
ATOM 637 N N . THR A 1 83 ? -16.123 -1.115 21.422 1.00 94.00 83 THR A N 1
ATOM 638 C CA . THR A 1 83 ? -17.006 -0.278 20.597 1.00 94.00 83 THR A CA 1
ATOM 639 C C . THR A 1 83 ? -17.051 -0.746 19.144 1.00 94.00 83 THR A C 1
ATOM 641 O O . THR A 1 83 ? -16.049 -1.230 18.622 1.00 94.00 83 THR A O 1
ATOM 644 N N . PRO A 1 84 ? -18.210 -0.654 18.469 1.00 95.25 84 PRO A N 1
ATOM 645 C CA . PRO A 1 84 ? -18.276 -0.874 17.028 1.00 95.25 84 PRO A CA 1
ATOM 646 C C . PRO A 1 84 ? -17.462 0.185 16.283 1.00 95.25 84 PRO A C 1
ATOM 648 O O . PRO A 1 84 ? -17.166 1.244 16.840 1.00 95.25 84 PRO A O 1
ATOM 651 N N . LEU A 1 85 ? -17.114 -0.099 15.022 1.00 96.44 85 LEU A N 1
ATOM 652 C CA . LEU A 1 85 ? -16.448 0.888 14.170 1.00 96.44 85 LEU A CA 1
ATOM 653 C C . LEU A 1 85 ? -17.250 2.187 14.137 1.00 96.44 85 LEU A C 1
ATOM 655 O O . LEU A 1 85 ? -18.468 2.158 13.963 1.00 96.44 85 LEU A O 1
ATOM 659 N N . LEU A 1 86 ? -16.549 3.314 14.244 1.00 96.56 86 LEU A N 1
ATOM 660 C CA . LEU A 1 86 ? -17.156 4.641 14.240 1.00 96.56 86 LEU A CA 1
ATOM 661 C C . LEU A 1 86 ? -17.943 4.902 12.948 1.00 96.56 86 LEU A C 1
ATOM 663 O O . LEU A 1 86 ? -19.058 5.420 12.987 1.00 96.56 86 LEU A O 1
ATOM 667 N N . PHE A 1 87 ? -17.390 4.491 11.801 1.00 97.19 87 PHE A N 1
ATOM 668 C CA . PHE A 1 87 ? -18.014 4.674 10.489 1.00 97.19 87 PHE A CA 1
ATOM 669 C C . PHE A 1 87 ? -18.093 3.352 9.698 1.00 97.19 87 PHE A C 1
ATOM 671 O O . PHE A 1 87 ? -17.311 3.133 8.768 1.00 97.19 87 PHE A O 1
ATOM 678 N N . PRO A 1 88 ? -19.058 2.453 9.982 1.00 96.12 88 PRO A N 1
ATOM 679 C CA . PRO A 1 88 ? -19.162 1.152 9.307 1.00 96.12 88 PRO A CA 1
ATOM 680 C C . PRO A 1 88 ? -19.347 1.255 7.787 1.00 96.12 88 PRO A C 1
ATOM 682 O O . PRO A 1 88 ? -18.754 0.495 7.023 1.00 96.12 88 PRO A O 1
ATOM 685 N N . LYS A 1 89 ? -20.129 2.242 7.324 1.00 97.00 89 LYS A N 1
ATOM 686 C CA . LYS A 1 89 ? -20.333 2.500 5.888 1.00 97.00 89 LYS A CA 1
ATOM 687 C C . LYS A 1 89 ? -19.041 2.944 5.196 1.00 97.00 89 LYS A C 1
ATOM 689 O O . LYS A 1 89 ? -18.783 2.506 4.079 1.00 97.00 89 LYS A O 1
ATOM 694 N N . LEU A 1 90 ? -18.220 3.757 5.870 1.00 98.12 90 LEU A N 1
ATOM 695 C CA . LEU A 1 90 ? -16.919 4.196 5.359 1.00 98.12 90 LEU A CA 1
ATOM 696 C C . LEU A 1 90 ? -15.946 3.018 5.256 1.00 98.12 90 LEU A C 1
ATOM 698 O O . LEU A 1 90 ? -15.273 2.877 4.246 1.00 98.12 90 LEU A O 1
ATOM 702 N N . ALA A 1 91 ? -15.932 2.135 6.258 1.00 98.12 91 ALA A N 1
ATOM 703 C CA . ALA A 1 91 ? -15.151 0.896 6.243 1.00 98.12 91 ALA A CA 1
ATOM 704 C C . ALA A 1 91 ? -15.551 -0.039 5.084 1.00 98.12 91 ALA A C 1
ATOM 706 O O . ALA A 1 91 ? -14.692 -0.623 4.427 1.00 98.12 91 ALA A O 1
ATOM 707 N N . ARG A 1 92 ? -16.852 -0.143 4.780 1.00 98.06 92 ARG A N 1
ATOM 708 C CA . ARG A 1 92 ? -17.330 -0.913 3.622 1.00 98.06 92 ARG A CA 1
ATOM 709 C C . ARG A 1 92 ? -16.953 -0.256 2.293 1.00 98.06 92 ARG A C 1
ATOM 711 O O . ARG A 1 92 ? -16.537 -0.957 1.379 1.00 98.06 92 ARG A O 1
ATOM 718 N N . ALA A 1 93 ? -17.078 1.067 2.178 1.00 98.50 93 ALA A N 1
ATOM 719 C CA . ALA A 1 93 ? -16.623 1.797 0.994 1.00 98.50 93 ALA A CA 1
ATOM 720 C C . ALA A 1 93 ? -15.110 1.631 0.788 1.00 98.50 93 ALA A C 1
ATOM 722 O O . ALA A 1 93 ? -14.674 1.350 -0.323 1.00 98.50 93 ALA A O 1
ATOM 723 N N . HIS A 1 94 ? -14.333 1.716 1.870 1.00 98.62 94 HIS A N 1
ATOM 724 C CA . HIS A 1 94 ? -12.893 1.491 1.871 1.00 98.62 94 HIS A CA 1
ATOM 725 C C . HIS A 1 94 ? -12.532 0.108 1.302 1.00 98.62 94 HIS A C 1
ATOM 727 O O . HIS A 1 94 ? -11.690 0.039 0.418 1.00 98.62 94 HIS A O 1
ATOM 733 N N . LEU A 1 95 ? -13.220 -0.969 1.705 1.00 98.56 95 LEU A N 1
ATOM 734 C CA . LEU A 1 95 ? -13.010 -2.317 1.149 1.00 98.56 95 LEU A CA 1
ATOM 735 C C . LEU A 1 95 ? -13.169 -2.382 -0.378 1.00 98.56 95 LEU A C 1
ATOM 737 O O . LEU A 1 95 ? -12.329 -2.964 -1.071 1.00 98.56 95 LEU A O 1
ATOM 741 N N . TRP A 1 96 ? -14.255 -1.818 -0.905 1.00 98.50 96 TRP A N 1
ATOM 742 C CA . TRP A 1 96 ? -14.535 -1.865 -2.341 1.00 98.50 96 TRP A CA 1
ATOM 743 C C . TRP A 1 96 ? -13.574 -0.987 -3.137 1.00 98.50 96 TRP A C 1
ATOM 745 O O . TRP A 1 96 ? -13.035 -1.431 -4.149 1.00 98.50 96 TRP A O 1
ATOM 755 N N . LEU A 1 97 ? -13.323 0.234 -2.659 1.00 98.56 97 LEU A N 1
ATOM 756 C CA . LEU A 1 97 ? -12.405 1.163 -3.312 1.00 98.56 97 LEU A CA 1
ATOM 757 C C . LEU A 1 97 ? -10.957 0.666 -3.255 1.00 98.56 97 LEU A C 1
ATOM 759 O O . LEU A 1 97 ? -10.236 0.835 -4.230 1.00 98.56 97 LEU A O 1
ATOM 763 N N . PHE A 1 98 ? -10.553 -0.006 -2.175 1.00 98.62 98 PHE A N 1
ATOM 764 C CA . PHE A 1 98 ? -9.251 -0.663 -2.078 1.00 98.62 98 PHE A CA 1
ATOM 765 C C . PHE A 1 98 ? -9.075 -1.719 -3.172 1.00 98.62 98 PHE A C 1
ATOM 767 O O . PHE A 1 98 ? -8.101 -1.674 -3.915 1.00 98.62 98 PHE A O 1
ATOM 774 N N . ASN A 1 99 ? -10.039 -2.629 -3.337 1.00 98.56 99 ASN A N 1
ATOM 775 C CA . ASN A 1 99 ? -9.948 -3.657 -4.378 1.00 98.56 99 ASN A CA 1
ATOM 776 C C . ASN A 1 99 ? -9.949 -3.054 -5.788 1.00 98.56 99 ASN A C 1
ATOM 778 O O . ASN A 1 99 ? -9.180 -3.496 -6.638 1.00 98.56 99 ASN A O 1
ATOM 782 N N . LEU A 1 100 ? -10.760 -2.018 -6.028 1.00 98.50 100 LEU A N 1
ATOM 783 C CA . LEU A 1 100 ? -10.727 -1.278 -7.289 1.00 98.50 100 LEU A CA 1
ATOM 784 C C . LEU A 1 100 ? -9.352 -0.633 -7.528 1.00 98.50 100 LEU A C 1
ATOM 786 O O . LEU A 1 100 ? -8.817 -0.741 -8.628 1.00 98.50 100 LEU A O 1
ATOM 790 N N . ALA A 1 101 ? -8.756 -0.012 -6.508 1.00 98.31 101 ALA A N 1
ATOM 791 C CA . ALA A 1 101 ? -7.437 0.605 -6.602 1.00 98.31 101 ALA A CA 1
ATOM 792 C C . ALA A 1 101 ? -6.334 -0.422 -6.893 1.00 98.31 101 ALA A C 1
ATOM 794 O O . ALA A 1 101 ? -5.492 -0.161 -7.746 1.00 98.31 101 ALA A O 1
ATOM 795 N N . VAL A 1 102 ? -6.370 -1.609 -6.273 1.00 98.19 102 VAL A N 1
ATOM 796 C CA . VAL A 1 102 ? -5.410 -2.692 -6.563 1.00 98.19 102 VAL A CA 1
ATOM 797 C C . VAL A 1 102 ? -5.531 -3.164 -8.018 1.00 98.19 102 VAL A C 1
ATOM 799 O O . VAL A 1 102 ? -4.518 -3.365 -8.686 1.00 98.19 102 VAL A O 1
ATOM 802 N N . VAL A 1 103 ? -6.751 -3.280 -8.554 1.00 98.38 103 VAL A N 1
ATOM 803 C CA . VAL A 1 103 ? -6.963 -3.609 -9.976 1.00 98.38 103 VAL A CA 1
ATOM 804 C C . VAL A 1 103 ? -6.408 -2.509 -10.885 1.00 98.38 103 VAL A C 1
ATOM 806 O O . VAL A 1 103 ? -5.713 -2.808 -11.854 1.00 98.38 103 VAL A O 1
ATOM 809 N N . LEU A 1 104 ? -6.677 -1.237 -10.579 1.00 98.12 104 LEU A N 1
ATOM 810 C CA . LEU A 1 104 ? -6.167 -0.107 -11.363 1.00 98.12 104 LEU A CA 1
ATOM 811 C C . LEU A 1 104 ? -4.635 -0.022 -11.324 1.00 98.12 104 LEU A C 1
ATOM 813 O O . LEU A 1 104 ? -4.020 0.200 -12.365 1.00 98.12 104 LEU A O 1
ATOM 817 N N . ALA A 1 105 ? -4.028 -0.268 -10.162 1.00 97.69 105 ALA A N 1
ATOM 818 C CA . ALA A 1 105 ? -2.582 -0.376 -9.993 1.00 97.69 105 ALA A CA 1
ATOM 819 C C . ALA A 1 105 ? -1.995 -1.513 -10.839 1.00 97.69 105 ALA A C 1
ATOM 821 O O . ALA A 1 105 ? -0.979 -1.340 -11.512 1.00 97.69 105 ALA A O 1
ATOM 822 N N . ALA A 1 106 ? -2.663 -2.668 -10.877 1.00 97.62 106 ALA A N 1
ATOM 823 C CA . ALA A 1 106 ? -2.221 -3.775 -11.712 1.00 97.62 106 ALA A CA 1
ATOM 824 C C . ALA A 1 106 ? -2.223 -3.408 -13.204 1.00 97.62 106 ALA A C 1
ATOM 826 O O . ALA A 1 106 ? -1.251 -3.663 -13.918 1.00 97.62 106 ALA A O 1
ATOM 827 N N . LEU A 1 107 ? -3.296 -2.763 -13.667 1.00 97.50 107 LEU A N 1
ATOM 828 C CA . LEU A 1 107 ? -3.419 -2.304 -15.049 1.00 97.50 107 LEU A CA 1
ATOM 829 C C . LEU A 1 107 ? -2.384 -1.223 -15.394 1.00 97.50 107 LEU A C 1
ATOM 831 O O . LEU A 1 107 ? -1.795 -1.283 -16.474 1.00 97.50 107 LEU A O 1
ATOM 835 N N . SER A 1 108 ? -2.117 -0.268 -14.494 1.00 97.38 108 SER A N 1
ATOM 836 C CA . SER A 1 108 ? -1.134 0.796 -14.739 1.00 97.38 108 SER A CA 1
ATOM 837 C C . SER A 1 108 ? 0.289 0.248 -14.848 1.00 97.38 108 SER A C 1
ATOM 839 O O . SER A 1 108 ? 1.017 0.603 -15.778 1.00 97.38 108 SER A O 1
ATOM 841 N N . LEU A 1 109 ? 0.674 -0.671 -13.956 1.00 97.25 109 LEU A N 1
ATOM 842 C CA . LEU A 1 109 ? 2.000 -1.296 -13.970 1.00 97.25 109 LEU A CA 1
ATOM 843 C C . LEU A 1 109 ? 2.193 -2.172 -15.214 1.00 97.25 109 LEU A C 1
ATOM 845 O O . LEU A 1 109 ? 3.235 -2.095 -15.870 1.00 97.25 109 LEU A O 1
ATOM 849 N N . LEU A 1 110 ? 1.169 -2.937 -15.615 1.00 96.62 110 LEU A N 1
ATOM 850 C CA . LEU A 1 110 ? 1.193 -3.690 -16.873 1.00 96.62 110 LEU A CA 1
ATOM 851 C C . LEU A 1 110 ? 1.304 -2.771 -18.091 1.00 96.62 110 LEU A C 1
ATOM 853 O O . LEU A 1 110 ? 2.027 -3.100 -19.032 1.00 96.62 110 LEU A O 1
ATOM 857 N N . ALA A 1 111 ? 0.658 -1.603 -18.074 1.00 95.88 111 ALA A N 1
ATOM 858 C CA . ALA A 1 111 ? 0.797 -0.590 -19.120 1.00 95.88 111 ALA A CA 1
ATOM 859 C C . ALA A 1 111 ? 2.197 0.061 -19.155 1.00 95.88 111 ALA A C 1
ATOM 861 O O . ALA A 1 111 ? 2.550 0.683 -20.156 1.00 95.88 111 ALA A O 1
ATOM 862 N N . GLY A 1 112 ? 3.024 -0.146 -18.123 1.00 94.81 112 GLY A N 1
ATOM 863 C CA . GLY A 1 112 ? 4.381 0.392 -18.011 1.00 94.81 112 GLY A CA 1
ATOM 864 C C . GLY A 1 112 ? 4.458 1.758 -17.324 1.00 94.81 112 GLY A C 1
ATOM 865 O O . GLY A 1 112 ? 5.490 2.416 -17.414 1.00 94.81 112 GLY A O 1
ATOM 866 N N . MET A 1 113 ? 3.385 2.194 -16.659 1.00 96.62 113 MET A N 1
ATOM 867 C CA . MET A 1 113 ? 3.372 3.419 -15.856 1.00 96.62 113 MET A CA 1
ATOM 868 C C . MET A 1 113 ? 4.071 3.137 -14.526 1.00 96.62 113 MET A C 1
ATOM 870 O O . MET A 1 113 ? 3.532 2.383 -13.716 1.00 96.62 113 MET A O 1
ATOM 874 N N . ASN A 1 114 ? 5.275 3.681 -14.332 1.00 95.62 114 ASN A N 1
ATOM 875 C CA . ASN A 1 114 ? 6.071 3.447 -13.128 1.00 95.62 114 ASN A CA 1
ATOM 876 C C . ASN A 1 114 ? 7.011 4.632 -12.818 1.00 95.62 114 ASN A C 1
ATOM 878 O O . ASN A 1 114 ? 7.668 5.161 -13.726 1.00 95.62 114 ASN A O 1
ATOM 882 N N . THR A 1 115 ? 7.111 5.004 -11.540 1.00 96.94 115 THR A N 1
ATOM 883 C CA . THR A 1 115 ? 8.035 6.019 -10.991 1.00 96.94 115 THR A CA 1
ATOM 884 C C . THR A 1 115 ? 9.484 5.536 -10.878 1.00 96.94 115 THR A C 1
ATOM 886 O O . THR A 1 115 ? 10.390 6.355 -10.757 1.00 96.94 115 THR A O 1
ATOM 889 N N . THR A 1 116 ? 9.713 4.223 -10.961 1.00 95.19 116 THR A N 1
ATOM 890 C CA . THR A 1 116 ? 10.978 3.486 -10.768 1.00 95.19 116 THR A CA 1
ATOM 891 C C . THR A 1 116 ? 11.488 3.399 -9.324 1.00 95.19 116 THR A C 1
ATOM 893 O O . THR A 1 116 ? 12.572 2.864 -9.105 1.00 95.19 116 THR A O 1
ATOM 896 N N . LYS A 1 117 ? 10.689 3.852 -8.351 1.00 97.25 117 LYS A N 1
ATOM 897 C CA . LYS A 1 117 ? 10.932 3.710 -6.908 1.00 97.25 117 LYS A CA 1
ATOM 898 C C . LYS A 1 117 ? 10.352 2.392 -6.386 1.00 97.25 117 LYS A C 1
ATOM 900 O O . LYS A 1 117 ? 9.217 2.054 -6.716 1.00 97.25 117 LYS A O 1
ATOM 905 N N . GLU A 1 118 ? 11.118 1.631 -5.611 1.00 96.12 118 GLU A N 1
ATOM 906 C CA . GLU A 1 118 ? 10.679 0.320 -5.125 1.00 96.12 118 GLU A CA 1
ATOM 907 C C . GLU A 1 118 ? 9.614 0.479 -4.030 1.00 96.12 118 GLU A C 1
ATOM 909 O O . GLU A 1 118 ? 9.729 1.306 -3.131 1.00 96.12 118 GLU A O 1
ATOM 914 N N . TYR A 1 119 ? 8.549 -0.322 -4.089 1.00 94.94 119 TYR A N 1
ATOM 915 C CA . TYR A 1 119 ? 7.380 -0.207 -3.200 1.00 94.94 119 TYR A CA 1
ATOM 916 C C . TYR A 1 119 ? 6.620 1.134 -3.299 1.00 94.94 119 TYR A C 1
ATOM 918 O O . TYR A 1 119 ? 5.720 1.385 -2.493 1.00 94.94 119 TYR A O 1
ATOM 926 N N . ALA A 1 120 ? 6.975 2.000 -4.251 1.00 96.75 120 ALA A N 1
ATOM 927 C CA . ALA A 1 120 ? 6.331 3.278 -4.552 1.00 96.75 120 ALA A CA 1
ATOM 928 C C . ALA A 1 120 ? 6.192 3.471 -6.073 1.00 96.75 120 ALA A C 1
ATOM 930 O O . ALA A 1 120 ? 6.310 4.577 -6.596 1.00 96.75 120 ALA A O 1
ATOM 931 N N . GLU A 1 121 ? 5.963 2.373 -6.798 1.00 97.19 121 GLU A N 1
ATOM 932 C CA . GLU A 1 121 ? 6.009 2.332 -8.260 1.00 97.19 121 GLU A CA 1
ATOM 933 C C . GLU A 1 121 ? 4.841 3.058 -8.936 1.00 97.19 121 GLU A C 1
ATOM 935 O O . GLU A 1 121 ? 4.929 3.401 -10.114 1.00 97.19 121 GLU A O 1
ATOM 940 N N . LEU A 1 122 ? 3.722 3.247 -8.236 1.00 97.50 122 LEU A N 1
ATOM 941 C CA . LEU A 1 122 ? 2.517 3.835 -8.813 1.00 97.50 122 LEU A CA 1
ATOM 942 C C . LEU A 1 122 ? 2.729 5.315 -9.138 1.00 97.50 122 LEU A C 1
ATOM 944 O O . LEU A 1 122 ? 3.386 6.044 -8.410 1.00 97.50 122 LEU A O 1
ATOM 948 N N . GLU A 1 123 ? 2.163 5.764 -10.256 1.00 98.12 123 GLU A N 1
ATOM 949 C CA . GLU A 1 123 ? 2.222 7.176 -10.637 1.00 98.12 123 GLU A CA 1
ATOM 950 C C . GLU A 1 123 ? 1.223 8.020 -9.832 1.00 98.12 123 GLU A C 1
ATOM 952 O O . GLU A 1 123 ? 0.211 7.522 -9.324 1.00 98.12 123 GLU A O 1
ATOM 957 N N . TRP A 1 124 ? 1.481 9.329 -9.794 1.00 97.75 124 TRP A N 1
ATOM 958 C CA . TRP A 1 124 ? 0.844 10.283 -8.881 1.00 97.75 124 TRP A CA 1
ATOM 959 C C . TRP A 1 124 ? -0.698 10.232 -8.771 1.00 97.75 124 TRP A C 1
ATOM 961 O O . TRP A 1 124 ? -1.196 10.464 -7.665 1.00 97.75 124 TRP A O 1
ATOM 971 N N . PRO A 1 125 ? -1.515 9.919 -9.810 1.00 97.88 125 PRO A N 1
ATOM 972 C CA . PRO A 1 125 ? -2.962 9.847 -9.612 1.00 97.88 125 PRO A CA 1
ATOM 973 C C . PRO A 1 125 ? -3.356 8.693 -8.687 1.00 97.88 125 PRO A C 1
ATOM 975 O O . PRO A 1 125 ? -4.288 8.827 -7.896 1.00 97.88 125 PRO A O 1
ATOM 978 N N . LEU A 1 126 ? -2.650 7.561 -8.776 1.00 97.81 126 LEU A N 1
ATOM 979 C CA . LEU A 1 126 ? -2.891 6.411 -7.910 1.00 97.81 126 LEU A CA 1
ATOM 980 C C . LEU A 1 126 ? -2.319 6.636 -6.511 1.00 97.81 126 LEU A C 1
ATOM 982 O O . LEU A 1 126 ? -2.941 6.192 -5.551 1.00 97.81 126 LEU A O 1
ATOM 986 N N . ASP A 1 127 ? -1.238 7.404 -6.371 1.00 97.62 127 ASP A N 1
ATOM 987 C CA . ASP A 1 127 ? -0.745 7.822 -5.054 1.00 97.62 127 ASP A CA 1
ATOM 988 C C . ASP A 1 127 ? -1.790 8.616 -4.275 1.00 97.62 127 ASP A C 1
ATOM 990 O O . ASP A 1 127 ? -2.029 8.352 -3.096 1.00 97.62 127 ASP A O 1
ATOM 994 N N . LEU A 1 128 ? -2.490 9.541 -4.939 1.00 97.94 128 LEU A N 1
ATOM 995 C CA . LEU A 1 128 ? -3.591 10.278 -4.317 1.00 97.94 128 LEU A CA 1
ATOM 996 C C . LEU A 1 128 ? -4.730 9.347 -3.890 1.00 97.94 128 LEU A C 1
ATOM 998 O O . LEU A 1 128 ? -5.296 9.522 -2.809 1.00 97.94 128 LEU A O 1
ATOM 1002 N N . VAL A 1 129 ? -5.054 8.336 -4.702 1.00 98.00 129 VAL A N 1
ATOM 1003 C CA . VAL A 1 129 ? -6.051 7.317 -4.340 1.00 98.00 129 VAL A CA 1
ATOM 1004 C C . VAL A 1 129 ? -5.603 6.541 -3.102 1.00 98.00 129 VAL A C 1
ATOM 1006 O O . VAL A 1 129 ? -6.402 6.370 -2.182 1.00 98.00 129 VAL A O 1
ATOM 1009 N N . VAL A 1 130 ? -4.337 6.122 -3.033 1.00 97.81 130 VAL A N 1
ATOM 1010 C CA . VAL A 1 130 ? -3.778 5.430 -1.862 1.00 97.81 130 VAL A CA 1
ATOM 1011 C C . VAL A 1 130 ? -3.873 6.308 -0.615 1.00 97.81 130 VAL A C 1
ATOM 1013 O O . VAL A 1 130 ? -4.364 5.842 0.414 1.00 97.81 130 VAL A O 1
ATOM 1016 N N . VAL A 1 131 ? -3.510 7.591 -0.709 1.00 98.31 131 VAL A N 1
ATOM 1017 C CA . VAL A 1 131 ? -3.637 8.547 0.402 1.00 98.31 131 VAL A CA 1
ATOM 1018 C C . VAL A 1 131 ? -5.093 8.673 0.860 1.00 98.31 131 VAL A C 1
ATOM 1020 O O . VAL A 1 131 ? -5.363 8.616 2.060 1.00 98.31 131 VAL A O 1
ATOM 1023 N N . ILE A 1 132 ? -6.051 8.782 -0.065 1.00 98.50 132 ILE A N 1
ATOM 1024 C CA . ILE A 1 132 ? -7.482 8.852 0.273 1.00 98.50 132 ILE A CA 1
ATOM 1025 C C . ILE A 1 132 ? -7.931 7.584 1.011 1.00 98.50 132 ILE A C 1
ATOM 1027 O O . ILE A 1 132 ? -8.573 7.686 2.058 1.00 98.50 132 ILE A O 1
ATOM 1031 N N . LEU A 1 133 ? -7.576 6.396 0.511 1.00 98.50 133 LEU A N 1
ATOM 1032 C CA . LEU A 1 133 ? -7.919 5.122 1.155 1.00 98.50 133 LEU A CA 1
ATOM 1033 C C . LEU A 1 133 ? -7.312 5.022 2.558 1.00 98.50 133 LEU A C 1
ATOM 1035 O O . LEU A 1 133 ? -8.006 4.650 3.507 1.00 98.50 133 LEU A O 1
ATOM 1039 N N . TRP A 1 134 ? -6.051 5.432 2.710 1.00 98.44 134 TRP A N 1
ATOM 1040 C CA . TRP A 1 134 ? -5.372 5.450 4.001 1.00 98.44 134 TRP A CA 1
ATOM 1041 C C . TRP A 1 134 ? -6.046 6.405 4.989 1.00 98.44 134 TRP A C 1
ATOM 1043 O O . TRP A 1 134 ? -6.238 6.057 6.152 1.00 98.44 134 TRP A O 1
ATOM 1053 N N . VAL A 1 135 ? -6.487 7.583 4.538 1.00 98.50 135 VAL A N 1
ATOM 1054 C CA . VAL A 1 135 ? -7.231 8.542 5.370 1.00 98.50 135 VAL A CA 1
ATOM 1055 C C . VAL A 1 135 ? -8.601 7.989 5.773 1.00 98.50 135 VAL A C 1
ATOM 1057 O O . VAL A 1 135 ? -8.974 8.080 6.945 1.00 98.50 135 VAL A O 1
ATOM 1060 N N . MET A 1 136 ? -9.340 7.363 4.848 1.00 98.50 136 MET A N 1
ATOM 1061 C CA . MET A 1 136 ? -10.614 6.697 5.159 1.00 98.50 136 MET A CA 1
ATOM 1062 C C . MET A 1 136 ? -10.436 5.624 6.241 1.00 98.50 136 MET A C 1
ATOM 1064 O O . MET A 1 136 ? -11.245 5.518 7.169 1.00 98.50 136 MET A O 1
ATOM 1068 N N . PHE A 1 137 ? -9.368 4.836 6.128 1.00 98.50 137 PHE A N 1
ATOM 1069 C CA . PHE A 1 137 ? -8.981 3.840 7.116 1.00 98.50 137 PHE A CA 1
ATOM 1070 C C . PHE A 1 137 ? -8.630 4.475 8.466 1.00 98.50 137 PHE A C 1
ATOM 1072 O O . PHE A 1 137 ? -9.227 4.118 9.487 1.00 98.50 137 PHE A O 1
ATOM 1079 N N . ALA A 1 138 ? -7.719 5.448 8.459 1.00 98.38 138 ALA A N 1
ATOM 1080 C CA . ALA A 1 138 ? -7.185 6.109 9.642 1.00 98.38 138 ALA A CA 1
ATOM 1081 C C . ALA A 1 138 ? -8.278 6.798 10.462 1.00 98.38 138 ALA A C 1
ATOM 1083 O O . ALA A 1 138 ? -8.371 6.564 11.665 1.00 98.38 138 ALA A O 1
ATOM 1084 N N . ILE A 1 139 ? -9.151 7.586 9.824 1.00 98.44 139 ILE A N 1
ATOM 1085 C CA . ILE A 1 139 ? -10.256 8.280 10.504 1.00 98.44 139 ILE A CA 1
ATOM 1086 C C . ILE A 1 139 ? -11.164 7.276 11.217 1.00 98.44 139 ILE A C 1
ATOM 1088 O O . ILE A 1 139 ? -11.591 7.508 12.348 1.00 98.44 139 ILE A O 1
ATOM 1092 N N . ASN A 1 140 ? -11.446 6.141 10.580 1.00 98.06 140 ASN A N 1
ATOM 1093 C CA . ASN A 1 140 ? -12.324 5.139 11.161 1.00 98.06 140 ASN A CA 1
ATOM 1094 C C . ASN A 1 140 ? -11.662 4.417 12.343 1.00 98.06 140 ASN A C 1
ATOM 1096 O O . ASN A 1 140 ? -12.271 4.292 13.404 1.00 98.06 140 ASN A O 1
ATOM 1100 N N . VAL A 1 141 ? -10.410 3.978 12.195 1.00 98.19 141 VAL A N 1
ATOM 1101 C CA . VAL A 1 141 ? -9.685 3.268 13.260 1.00 98.19 141 VAL A CA 1
ATOM 1102 C C . VAL A 1 141 ? -9.377 4.198 14.433 1.00 98.19 141 VAL A C 1
ATOM 1104 O O . VAL A 1 141 ? -9.781 3.907 15.559 1.00 98.19 141 VAL A O 1
ATOM 1107 N N . LEU A 1 142 ? -8.736 5.343 14.187 1.00 98.25 142 LEU A N 1
ATOM 1108 C CA . LEU A 1 142 ? -8.384 6.307 15.235 1.00 98.25 142 LEU A CA 1
ATOM 1109 C C . LEU A 1 142 ? -9.632 6.889 15.904 1.00 98.25 142 LEU A C 1
ATOM 1111 O O . LEU A 1 142 ? -9.672 7.006 17.128 1.00 98.25 142 LEU A O 1
ATOM 1115 N N . GLY A 1 143 ? -10.685 7.173 15.134 1.00 97.62 143 GLY A N 1
ATOM 1116 C CA . GLY A 1 143 ? -11.970 7.605 15.679 1.00 97.62 143 GLY A CA 1
ATOM 1117 C C . GLY A 1 143 ? -12.630 6.539 16.561 1.00 97.62 143 GLY A C 1
ATOM 1118 O O . GLY A 1 143 ? -13.174 6.857 17.616 1.00 97.62 143 GLY A O 1
ATOM 1119 N N . THR A 1 144 ? -12.525 5.257 16.199 1.00 97.50 144 THR A N 1
ATOM 1120 C CA . THR A 1 144 ? -13.026 4.156 17.042 1.00 97.50 144 THR A CA 1
ATOM 1121 C C . THR A 1 144 ? -12.231 4.039 18.348 1.00 97.50 144 THR A C 1
ATOM 1123 O O . THR A 1 144 ? -12.824 3.835 19.408 1.00 97.50 144 THR A O 1
ATOM 1126 N N . ILE A 1 145 ? -10.905 4.225 18.300 1.00 97.44 145 ILE A N 1
ATOM 1127 C CA . ILE A 1 145 ? -10.035 4.270 19.491 1.00 97.44 145 ILE A CA 1
ATOM 1128 C C . ILE A 1 145 ? -10.371 5.471 20.383 1.00 97.44 145 ILE A C 1
ATOM 1130 O O . ILE A 1 145 ? -10.367 5.353 21.611 1.00 97.44 145 ILE A O 1
ATOM 1134 N N . TYR A 1 146 ? -10.683 6.621 19.788 1.00 96.44 146 TYR A N 1
ATOM 1135 C CA . TYR A 1 146 ? -11.093 7.813 20.525 1.00 96.44 146 TYR A CA 1
ATOM 1136 C C . TYR A 1 146 ? -12.389 7.573 21.312 1.00 96.44 146 TYR A C 1
ATOM 1138 O O . TYR A 1 146 ? -12.469 7.919 22.487 1.00 96.44 146 TYR A O 1
ATOM 1146 N N . MET A 1 147 ? -13.357 6.880 20.707 1.00 95.19 147 MET A N 1
ATOM 1147 C CA . MET A 1 147 ? -14.652 6.559 21.319 1.00 95.19 147 MET A CA 1
ATOM 1148 C C . MET A 1 147 ? -14.629 5.322 22.234 1.00 95.19 147 MET A C 1
ATOM 1150 O O . MET A 1 147 ? -15.685 4.781 22.559 1.00 95.19 147 MET A O 1
ATOM 1154 N N . ARG A 1 148 ? -13.450 4.823 22.621 1.00 95.50 148 ARG A N 1
ATOM 1155 C CA . ARG A 1 148 ? -13.308 3.596 23.420 1.00 95.50 148 ARG A CA 1
ATOM 1156 C C . ARG A 1 148 ? -14.018 3.677 24.774 1.00 95.50 148 ARG A C 1
ATOM 1158 O O . ARG A 1 148 ? -14.104 4.734 25.391 1.00 95.50 148 ARG A O 1
ATOM 1165 N N . LYS A 1 149 ? -14.446 2.518 25.282 1.00 91.94 149 LYS A N 1
ATOM 1166 C CA . LYS A 1 149 ? -15.006 2.385 26.640 1.00 91.94 149 LYS A CA 1
ATOM 1167 C C . LYS A 1 149 ? -13.944 2.152 27.710 1.00 91.94 149 LYS A C 1
ATOM 1169 O O . LYS A 1 1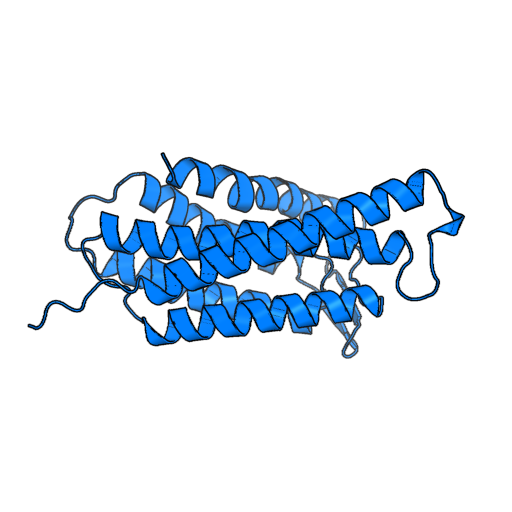49 ? -14.164 2.479 28.869 1.00 91.94 149 LYS A O 1
ATOM 1174 N N . GLN A 1 150 ? -12.821 1.550 27.329 1.00 89.19 150 GLN A N 1
ATOM 1175 C CA . GLN A 1 150 ? -11.740 1.219 28.254 1.00 89.19 150 GLN A CA 1
ATOM 1176 C C . GLN A 1 150 ? -10.838 2.434 28.477 1.00 89.19 150 GLN A C 1
ATOM 1178 O O . GLN A 1 150 ? -10.416 3.079 27.517 1.00 89.19 150 GLN A O 1
ATOM 1183 N N . LEU A 1 151 ? -10.510 2.740 29.734 1.00 87.88 151 LEU A N 1
ATOM 1184 C CA . LEU A 1 151 ? -9.648 3.883 30.063 1.00 87.88 151 LEU A CA 1
ATOM 1185 C C . LEU A 1 151 ? -8.235 3.695 29.493 1.00 87.88 151 LEU A C 1
ATOM 1187 O O . LEU A 1 151 ? -7.697 4.596 28.839 1.00 87.88 151 LEU A O 1
ATOM 1191 N N . HIS A 1 152 ? -7.676 2.500 29.685 1.00 92.00 152 HIS A N 1
ATOM 1192 C CA . HIS A 1 152 ? -6.339 2.135 29.232 1.00 92.00 152 HIS A CA 1
ATOM 1193 C C . HIS A 1 152 ? -6.343 1.661 27.777 1.00 92.00 152 HIS A C 1
ATOM 1195 O O . HIS A 1 152 ? -7.239 0.942 27.336 1.00 92.00 152 HIS A O 1
ATOM 1201 N N . LEU A 1 153 ? -5.306 2.052 27.038 1.00 93.56 153 LEU A N 1
ATOM 1202 C CA . LEU A 1 153 ? -5.037 1.533 25.703 1.00 93.56 153 LEU A CA 1
ATOM 1203 C C . LEU A 1 153 ? -4.187 0.273 25.826 1.00 93.56 153 LEU A C 1
ATOM 1205 O O . LEU A 1 153 ? -3.080 0.329 26.356 1.00 93.56 153 LEU A O 1
ATOM 1209 N N . TYR A 1 154 ? -4.696 -0.841 25.310 1.00 94.50 154 TYR A N 1
ATOM 1210 C CA . TYR A 1 154 ? -3.899 -2.051 25.147 1.00 94.50 154 TYR A CA 1
ATOM 1211 C C . TYR A 1 154 ? -2.742 -1.805 24.167 1.00 94.50 154 TYR A C 1
ATOM 1213 O O . TYR A 1 154 ? -2.892 -1.025 23.224 1.00 94.50 154 TYR A O 1
ATOM 1221 N N . VAL A 1 155 ? -1.609 -2.480 24.366 1.00 95.50 155 VAL A N 1
ATOM 1222 C CA . VAL A 1 155 ? -0.362 -2.219 23.624 1.00 95.50 155 VAL A CA 1
ATOM 1223 C C . VAL A 1 155 ? -0.529 -2.417 22.113 1.00 95.50 155 VAL A C 1
ATOM 1225 O O . VAL A 1 155 ? -0.001 -1.621 21.338 1.00 95.50 155 VAL A O 1
ATOM 1228 N N . SER A 1 156 ? -1.354 -3.370 21.663 1.00 96.19 156 SER A N 1
ATOM 1229 C CA . SER A 1 156 ? -1.669 -3.520 20.232 1.00 96.19 156 SER A CA 1
ATOM 1230 C C . SER A 1 156 ? -2.248 -2.250 19.611 1.00 96.19 156 SER A C 1
ATOM 1232 O O . SER A 1 156 ? -1.962 -1.943 18.457 1.00 96.19 156 SER A O 1
ATOM 1234 N N . LEU A 1 157 ? -3.029 -1.464 20.364 1.00 96.31 157 LEU A N 1
ATOM 1235 C CA . LEU A 1 157 ? -3.553 -0.189 19.869 1.00 96.31 157 LEU A CA 1
ATOM 1236 C C . LEU A 1 157 ? -2.430 0.834 19.658 1.00 96.31 157 LEU A C 1
ATOM 1238 O O . LEU A 1 157 ? -2.544 1.658 18.757 1.00 96.31 157 LEU A O 1
ATOM 1242 N N . TRP A 1 158 ? -1.340 0.775 20.429 1.00 95.81 158 TRP A N 1
ATOM 1243 C CA . TRP A 1 158 ? -0.181 1.651 20.230 1.00 95.81 158 TRP A CA 1
ATOM 1244 C C . TRP A 1 158 ? 0.517 1.326 18.913 1.00 95.81 158 TRP A C 1
ATOM 1246 O O . TRP A 1 158 ? 0.775 2.231 18.126 1.00 95.81 158 TRP A O 1
ATOM 1256 N N . TYR A 1 159 ? 0.743 0.039 18.633 1.00 96.69 159 TYR A N 1
ATOM 1257 C CA . TYR A 1 159 ? 1.315 -0.407 17.361 1.00 96.69 159 TYR A CA 1
ATOM 1258 C C . TYR A 1 159 ? 0.408 -0.087 16.166 1.00 96.69 159 TYR A C 1
ATOM 1260 O O . TYR A 1 159 ? 0.908 0.313 15.114 1.00 96.69 159 TYR A O 1
ATOM 1268 N N . IL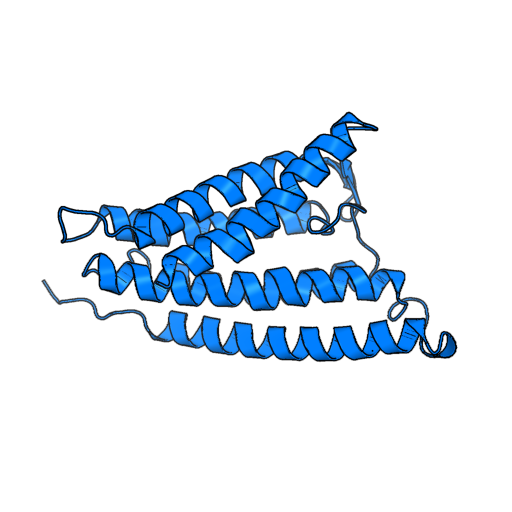E A 1 160 ? -0.917 -0.183 16.325 1.00 96.75 160 ILE A N 1
ATOM 1269 C CA . ILE A 1 160 ? -1.888 0.242 15.305 1.00 96.75 160 ILE A CA 1
ATOM 1270 C C . ILE A 1 160 ? -1.771 1.747 15.029 1.00 96.75 160 ILE A C 1
ATOM 1272 O O . ILE A 1 160 ? -1.666 2.151 13.872 1.00 96.75 160 ILE A O 1
ATOM 1276 N N . ILE A 1 161 ? -1.752 2.582 16.074 1.00 96.94 161 ILE A N 1
ATOM 1277 C CA . ILE A 1 161 ? -1.611 4.039 15.930 1.00 96.94 161 ILE A CA 1
ATOM 1278 C C . ILE A 1 161 ? -0.269 4.382 15.271 1.00 96.94 161 ILE A C 1
ATOM 1280 O O . ILE A 1 161 ? -0.241 5.156 14.315 1.00 96.94 161 ILE A O 1
ATOM 1284 N N . ALA A 1 162 ? 0.825 3.773 15.736 1.00 96.12 162 ALA A N 1
ATOM 1285 C CA . ALA A 1 162 ? 2.160 3.978 15.183 1.00 96.12 162 ALA A CA 1
ATOM 1286 C C . ALA A 1 162 ? 2.220 3.600 13.697 1.00 96.12 162 ALA A C 1
ATOM 1288 O O . ALA A 1 162 ? 2.722 4.381 12.897 1.00 96.12 162 ALA A O 1
ATOM 1289 N N . THR A 1 163 ? 1.632 2.460 13.317 1.00 96.31 163 THR A N 1
ATOM 1290 C CA . THR A 1 163 ? 1.505 2.022 11.917 1.00 96.31 163 THR A CA 1
ATOM 1291 C C . THR A 1 163 ? 0.789 3.071 11.067 1.00 96.31 163 THR A C 1
ATOM 1293 O O . THR A 1 163 ? 1.301 3.481 10.029 1.00 96.31 163 THR A O 1
ATOM 1296 N N . ILE A 1 164 ? -0.389 3.526 11.510 1.00 96.88 164 ILE A N 1
ATOM 1297 C CA . ILE A 1 164 ? -1.217 4.477 10.755 1.00 96.88 164 ILE A CA 1
ATOM 1298 C C . ILE A 1 164 ? -0.459 5.780 10.494 1.00 96.88 164 ILE A C 1
ATOM 1300 O O . ILE A 1 164 ? -0.476 6.282 9.369 1.00 96.88 164 ILE A O 1
ATOM 1304 N N . VAL A 1 165 ? 0.199 6.315 11.526 1.00 96.62 165 VAL A N 1
ATOM 1305 C CA . VAL A 1 165 ? 0.923 7.588 11.446 1.00 96.62 165 VAL A CA 1
ATOM 1306 C C . VAL A 1 165 ? 2.203 7.444 10.628 1.00 96.62 165 VAL A C 1
ATOM 1308 O O . VAL A 1 165 ? 2.434 8.243 9.724 1.00 96.62 165 VAL A O 1
ATOM 1311 N N . ALA A 1 166 ? 3.019 6.426 10.910 1.00 96.12 166 ALA A N 1
ATOM 1312 C CA . ALA A 1 166 ? 4.297 6.239 10.237 1.00 96.12 166 ALA A CA 1
ATOM 1313 C C . ALA A 1 166 ? 4.107 6.007 8.737 1.00 96.12 166 ALA A C 1
ATOM 1315 O O . ALA A 1 166 ? 4.696 6.735 7.947 1.00 96.12 166 ALA A O 1
ATOM 1316 N N . VAL A 1 167 ? 3.230 5.081 8.328 1.00 95.94 167 VAL A N 1
ATOM 1317 C CA . VAL A 1 167 ? 2.983 4.813 6.899 1.00 95.94 167 VAL A CA 1
ATOM 1318 C C . VAL A 1 167 ? 2.491 6.064 6.170 1.00 95.94 167 VAL A C 1
ATOM 1320 O O . VAL A 1 167 ? 2.946 6.322 5.062 1.00 95.94 167 VAL A O 1
ATOM 1323 N N . ALA A 1 168 ? 1.634 6.884 6.791 1.00 96.75 168 ALA A N 1
ATOM 1324 C CA . ALA A 1 168 ? 1.183 8.133 6.178 1.00 96.75 168 ALA A CA 1
ATOM 1325 C C . ALA A 1 168 ? 2.349 9.103 5.920 1.00 96.75 168 ALA A C 1
ATOM 1327 O O . ALA A 1 168 ? 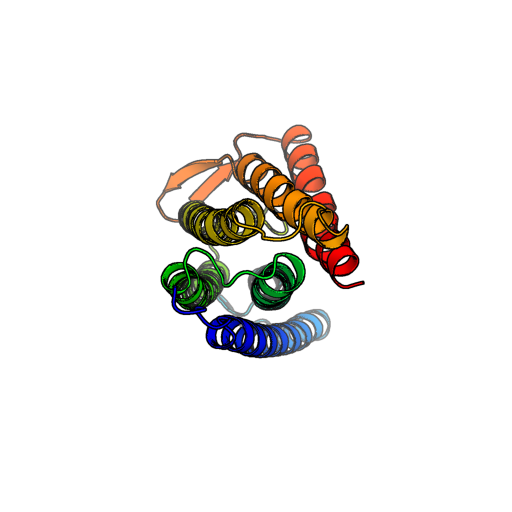2.472 9.636 4.820 1.00 96.75 168 ALA A O 1
ATOM 1328 N N . VAL A 1 169 ? 3.224 9.306 6.910 1.00 97.56 169 VAL A N 1
ATOM 1329 C CA . VAL A 1 169 ? 4.399 10.183 6.775 1.00 97.56 169 VAL A CA 1
ATOM 1330 C C . VAL A 1 169 ? 5.371 9.642 5.726 1.00 97.56 169 VAL A C 1
ATOM 1332 O O . VAL A 1 169 ? 5.820 10.395 4.865 1.00 97.56 169 VAL A O 1
ATOM 1335 N N . LEU A 1 170 ? 5.664 8.341 5.778 1.00 97.25 170 LEU A N 1
ATOM 1336 C CA . LEU A 1 170 ? 6.567 7.657 4.855 1.00 97.25 170 LEU A CA 1
ATOM 1337 C C . LEU A 1 170 ? 6.078 7.789 3.408 1.00 97.25 170 LEU A C 1
ATOM 1339 O O . LEU A 1 170 ? 6.824 8.261 2.552 1.00 97.25 170 LEU A O 1
ATOM 1343 N N . TYR A 1 171 ? 4.822 7.411 3.155 1.00 97.19 171 TYR A N 1
ATOM 1344 C CA . TYR A 1 171 ? 4.240 7.393 1.815 1.00 97.19 171 TYR A CA 1
ATOM 1345 C C . TYR A 1 171 ? 4.142 8.800 1.224 1.00 97.19 171 TYR A C 1
ATOM 1347 O O . TYR A 1 171 ? 4.559 9.031 0.096 1.00 97.19 171 TYR A O 1
ATOM 1355 N N . ILE A 1 172 ? 3.640 9.772 1.996 1.00 97.88 172 ILE A N 1
ATOM 1356 C CA . ILE A 1 172 ? 3.476 11.144 1.498 1.00 97.88 172 ILE A CA 1
ATOM 1357 C C . ILE A 1 172 ? 4.829 11.756 1.135 1.00 97.88 172 ILE A C 1
ATOM 1359 O O . ILE A 1 172 ? 4.932 12.395 0.094 1.00 97.88 172 ILE A O 1
ATOM 1363 N N . ILE A 1 173 ? 5.856 11.577 1.974 1.00 98.12 173 ILE A N 1
ATOM 1364 C CA . ILE A 1 173 ? 7.168 12.186 1.736 1.00 98.12 173 ILE A CA 1
ATOM 1365 C C . ILE A 1 173 ? 7.881 11.523 0.554 1.00 98.12 173 ILE A C 1
ATOM 1367 O O . ILE A 1 173 ? 8.415 12.243 -0.287 1.00 98.12 173 ILE A O 1
ATOM 1371 N N . ASN A 1 174 ? 7.887 10.188 0.454 1.00 98.25 174 ASN A N 1
ATOM 1372 C CA . ASN A 1 174 ? 8.597 9.513 -0.638 1.00 98.25 174 ASN A CA 1
ATOM 1373 C C . ASN A 1 174 ? 7.978 9.780 -2.014 1.00 98.25 174 ASN A C 1
ATOM 1375 O O . ASN A 1 174 ? 8.696 9.855 -3.011 1.00 98.25 174 ASN A O 1
ATOM 1379 N N . ASN A 1 175 ? 6.658 9.963 -2.055 1.00 98.25 175 ASN A N 1
ATOM 1380 C CA . ASN A 1 175 ? 5.896 10.152 -3.284 1.00 98.25 175 ASN A CA 1
ATOM 1381 C C . ASN A 1 175 ? 5.697 11.637 -3.643 1.00 98.25 175 ASN A C 1
ATOM 1383 O O . ASN A 1 175 ? 4.884 11.968 -4.508 1.00 98.25 175 ASN A O 1
ATOM 1387 N N . LEU A 1 176 ? 6.441 12.561 -3.016 1.00 98.12 176 LEU A N 1
ATOM 1388 C CA . LEU A 1 176 ? 6.488 13.950 -3.473 1.00 98.12 176 LEU A CA 1
ATOM 1389 C C . LEU A 1 176 ? 7.134 14.014 -4.860 1.00 98.12 176 LEU A C 1
ATOM 1391 O O . LEU A 1 176 ? 8.341 13.831 -5.027 1.00 98.12 176 LEU A O 1
ATOM 1395 N N . ALA A 1 177 ? 6.313 14.313 -5.858 1.00 97.75 177 ALA A N 1
ATOM 1396 C CA . ALA A 1 177 ? 6.723 14.350 -7.249 1.00 97.75 177 ALA A CA 1
ATOM 1397 C C . ALA A 1 177 ? 6.061 15.517 -7.985 1.00 97.75 177 ALA A C 1
ATOM 1399 O O . ALA A 1 177 ? 4.981 15.980 -7.618 1.00 97.75 177 ALA A O 1
ATOM 1400 N N . ILE A 1 178 ? 6.714 15.985 -9.047 1.00 98.06 178 ILE A N 1
ATOM 1401 C CA . ILE A 1 178 ? 6.181 16.980 -9.976 1.00 98.06 178 ILE A CA 1
ATOM 1402 C C . ILE A 1 178 ? 5.500 16.230 -11.130 1.00 98.06 178 ILE A C 1
ATOM 1404 O O . ILE A 1 178 ? 6.189 15.544 -11.894 1.00 98.06 178 ILE A O 1
ATOM 1408 N N . PRO A 1 179 ? 4.168 16.339 -11.291 1.00 97.81 179 PRO A N 1
ATOM 1409 C CA . PRO A 1 179 ? 3.465 15.766 -12.432 1.00 97.81 179 PRO A CA 1
ATOM 1410 C C . PRO A 1 179 ? 3.878 16.447 -13.738 1.00 97.81 179 PRO A C 1
ATOM 1412 O O . PRO A 1 179 ? 3.842 17.671 -13.844 1.00 97.81 179 PRO A O 1
ATOM 1415 N N . VAL A 1 180 ? 4.219 15.654 -14.753 1.00 97.06 180 VAL A N 1
ATOM 1416 C CA . VAL A 1 180 ? 4.504 16.141 -16.119 1.00 97.06 180 VAL A CA 1
ATOM 1417 C C . VAL A 1 180 ? 3.415 15.707 -17.101 1.00 97.06 180 VAL A C 1
ATOM 1419 O O . VAL A 1 180 ? 3.228 16.317 -18.151 1.00 97.06 180 VAL A O 1
ATOM 1422 N N . GLY A 1 181 ? 2.633 14.692 -16.740 1.00 94.81 181 GLY A N 1
ATOM 1423 C CA . GLY A 1 181 ? 1.443 14.279 -17.468 1.00 94.81 181 GLY A CA 1
ATOM 1424 C C . GLY A 1 181 ? 0.523 13.438 -16.593 1.00 94.81 181 GLY A C 1
ATOM 1425 O O . GLY A 1 181 ? 0.794 13.202 -15.416 1.00 94.81 181 GLY A O 1
ATOM 1426 N N . TRP A 1 182 ? -0.567 12.945 -17.180 1.00 91.06 182 TRP A N 1
ATOM 1427 C CA . TRP A 1 182 ? -1.526 12.104 -16.455 1.00 91.06 182 TRP A CA 1
ATOM 1428 C C . TRP A 1 182 ? -0.898 10.810 -15.927 1.00 91.06 182 TRP A C 1
ATOM 1430 O O . TRP A 1 182 ? -1.219 10.348 -14.842 1.00 91.06 182 TRP A O 1
ATOM 1440 N N . ASN A 1 183 ? 0.021 10.234 -16.691 1.00 94.06 183 ASN A N 1
ATOM 1441 C CA . ASN A 1 183 ? 0.664 8.959 -16.404 1.00 94.06 183 ASN A CA 1
ATOM 1442 C C . ASN A 1 183 ? 2.158 9.098 -16.093 1.00 94.06 183 ASN A C 1
ATOM 1444 O O . ASN A 1 183 ? 2.873 8.099 -16.181 1.00 94.06 183 ASN A O 1
ATOM 1448 N N . LYS A 1 184 ? 2.640 10.318 -15.809 1.00 97.88 184 LYS A N 1
ATOM 1449 C CA . LYS A 1 184 ? 4.056 10.531 -15.527 1.00 97.88 184 LYS A CA 1
ATOM 1450 C C . LYS A 1 184 ? 4.342 11.676 -14.565 1.00 97.88 184 LYS A C 1
ATOM 1452 O O . LYS A 1 184 ? 3.809 12.778 -14.709 1.00 97.88 184 LYS A O 1
ATOM 1457 N N . SER A 1 185 ? 5.264 11.421 -13.649 1.00 98.06 185 SER A N 1
ATOM 1458 C CA . SER A 1 185 ? 5.833 12.379 -12.709 1.00 98.06 185 SER A CA 1
ATOM 1459 C C . SER A 1 185 ? 7.341 12.155 -12.522 1.00 98.06 185 SER A C 1
ATOM 1461 O O . SER A 1 185 ? 7.883 11.118 -12.921 1.00 98.06 185 SER A O 1
ATOM 1463 N N . TYR A 1 186 ? 8.019 13.148 -11.942 1.00 98.12 186 TYR A N 1
ATOM 1464 C CA . TYR A 1 186 ? 9.417 13.057 -11.507 1.00 98.12 186 TYR A CA 1
ATOM 1465 C C . TYR A 1 186 ? 9.530 13.365 -10.015 1.00 98.12 186 TYR A C 1
ATOM 1467 O O . TYR A 1 186 ? 8.905 14.318 -9.551 1.00 98.12 186 TYR A O 1
ATOM 1475 N N . SER A 1 187 ? 10.337 12.583 -9.287 1.00 98.06 187 SER A N 1
ATOM 1476 C CA . SER A 1 187 ? 10.634 12.816 -7.864 1.00 98.06 187 SER A CA 1
ATOM 1477 C C . SER A 1 187 ? 11.099 14.255 -7.632 1.00 98.06 187 SER A C 1
ATOM 1479 O O . SER A 1 187 ? 11.827 14.822 -8.451 1.00 98.06 187 SER A O 1
ATOM 1481 N N . ILE A 1 188 ? 10.684 14.853 -6.512 1.00 98.00 188 ILE A N 1
ATOM 1482 C CA . ILE A 1 188 ? 11.199 16.161 -6.085 1.00 98.00 188 ILE A CA 1
ATOM 1483 C C . ILE A 1 188 ? 12.663 16.076 -5.620 1.00 98.00 188 ILE A C 1
ATOM 1485 O O . ILE A 1 188 ? 13.363 17.087 -5.565 1.00 98.00 188 ILE A O 1
ATOM 1489 N N . PHE A 1 189 ? 13.130 14.872 -5.284 1.00 97.81 189 PHE A N 1
ATOM 1490 C CA . PHE A 1 189 ? 14.504 14.600 -4.885 1.00 97.81 189 PHE A CA 1
ATOM 1491 C C . PHE A 1 189 ? 15.320 14.072 -6.074 1.00 97.81 189 PHE A C 1
ATOM 1493 O O . PHE A 1 189 ? 14.776 13.595 -7.066 1.00 97.81 189 PHE A O 1
ATOM 1500 N N . ALA A 1 190 ? 16.652 14.128 -5.970 1.00 97.94 190 ALA A N 1
ATOM 1501 C CA . ALA A 1 190 ? 17.551 13.556 -6.973 1.00 97.94 190 ALA A CA 1
ATOM 1502 C C . ALA A 1 190 ? 18.816 12.945 -6.345 1.00 97.94 190 ALA A C 1
ATOM 1504 O O . ALA A 1 190 ? 19.241 13.330 -5.250 1.00 97.94 190 ALA A O 1
ATOM 1505 N N . GLY A 1 191 ? 19.447 12.016 -7.070 1.00 97.56 191 GLY A N 1
ATOM 1506 C CA . GLY A 1 191 ? 20.744 11.433 -6.720 1.00 97.56 191 GLY A CA 1
ATOM 1507 C C . GLY A 1 191 ? 20.755 10.760 -5.344 1.00 97.56 191 GLY A C 1
ATOM 1508 O O . GLY A 1 191 ? 19.839 10.024 -4.990 1.00 97.56 191 GLY A O 1
ATOM 1509 N N . VAL A 1 192 ? 21.796 11.031 -4.553 1.00 98.00 192 VAL A N 1
ATOM 1510 C CA . VAL A 1 192 ? 21.970 10.444 -3.211 1.00 98.00 192 VAL A CA 1
ATOM 1511 C C . VAL A 1 192 ? 20.829 10.825 -2.261 1.00 98.00 192 VAL A C 1
ATOM 1513 O O . VAL A 1 192 ? 20.443 10.015 -1.423 1.00 98.00 192 VAL A O 1
ATOM 1516 N N . ASN A 1 193 ? 20.250 12.021 -2.408 1.00 97.69 193 ASN A N 1
ATOM 1517 C CA . ASN A 1 193 ? 19.121 12.440 -1.578 1.00 97.69 193 ASN A CA 1
ATOM 1518 C C . ASN A 1 193 ? 17.868 11.618 -1.888 1.00 97.69 193 ASN A C 1
ATOM 1520 O O . ASN A 1 193 ? 17.208 11.165 -0.958 1.00 97.69 193 ASN A O 1
ATOM 1524 N N . ASP A 1 194 ? 17.573 11.384 -3.171 1.00 98.25 194 ASP A N 1
ATOM 1525 C CA . ASP A 1 194 ? 16.432 10.546 -3.562 1.00 98.25 194 ASP A CA 1
ATOM 1526 C C . ASP A 1 194 ? 16.631 9.102 -3.106 1.00 98.25 194 ASP A C 1
ATOM 1528 O O . ASP A 1 194 ? 15.715 8.516 -2.547 1.00 98.25 194 ASP A O 1
ATOM 1532 N N . ALA A 1 195 ? 17.849 8.564 -3.233 1.00 98.19 195 ALA A N 1
ATOM 1533 C CA . ALA A 1 195 ? 18.179 7.233 -2.727 1.00 98.19 195 ALA A CA 1
ATOM 1534 C C . ALA A 1 195 ? 18.013 7.122 -1.199 1.00 98.19 195 ALA A C 1
ATOM 1536 O O . ALA A 1 195 ? 17.540 6.101 -0.702 1.00 98.19 195 ALA A O 1
ATOM 1537 N N . ASN A 1 196 ? 18.385 8.162 -0.446 1.00 98.12 196 ASN A N 1
ATOM 1538 C CA . ASN A 1 196 ? 18.225 8.176 1.006 1.00 98.12 196 ASN A CA 1
ATOM 1539 C C . ASN A 1 196 ? 16.747 8.240 1.418 1.00 98.12 196 ASN A C 1
ATOM 1541 O O . ASN A 1 196 ? 16.327 7.478 2.284 1.00 98.12 196 ASN A O 1
ATOM 1545 N N . VAL A 1 197 ? 15.948 9.112 0.790 1.00 98.12 197 VAL A N 1
ATOM 1546 C CA . VAL A 1 197 ? 14.498 9.189 1.047 1.00 98.12 197 VAL A CA 1
ATOM 1547 C C . VAL A 1 197 ? 13.813 7.884 0.644 1.00 98.12 197 VAL A C 1
ATOM 1549 O O . VAL A 1 197 ? 13.012 7.356 1.412 1.00 98.12 197 VAL A O 1
ATOM 1552 N N . GLU A 1 198 ? 14.195 7.323 -0.501 1.00 97.94 198 GLU A N 1
ATOM 1553 C CA . GLU A 1 198 ? 13.673 6.061 -1.012 1.00 97.94 198 GLU A CA 1
ATOM 1554 C C . GLU A 1 198 ? 13.910 4.907 -0.044 1.00 97.94 198 GLU A C 1
ATOM 1556 O O . GLU A 1 198 ? 12.982 4.171 0.260 1.00 97.94 198 GLU A O 1
ATOM 1561 N N . TRP A 1 199 ? 15.122 4.749 0.490 1.00 97.81 199 TRP A N 1
ATOM 1562 C CA . TRP A 1 199 ? 15.413 3.631 1.391 1.00 97.81 199 TRP A CA 1
ATOM 1563 C C . TRP A 1 199 ? 15.040 3.895 2.847 1.00 97.81 199 TRP A C 1
ATOM 1565 O O . TRP A 1 199 ? 14.757 2.942 3.578 1.00 97.81 199 TRP A O 1
ATOM 1575 N N . TRP A 1 200 ? 14.936 5.162 3.262 1.00 97.62 200 TRP A N 1
ATOM 1576 C CA . TRP A 1 200 ? 14.201 5.520 4.473 1.00 97.62 200 TRP A CA 1
ATOM 1577 C C . TRP A 1 200 ? 12.747 5.060 4.358 1.00 97.62 200 TRP A C 1
ATOM 1579 O O . TRP A 1 200 ? 12.259 4.393 5.270 1.00 97.62 200 TRP A O 1
ATOM 1589 N N . TYR A 1 201 ? 12.085 5.326 3.231 1.00 97.19 201 TYR A N 1
ATOM 1590 C CA . TYR A 1 201 ? 10.750 4.813 2.950 1.00 97.19 201 TYR A CA 1
ATOM 1591 C C . TYR A 1 201 ? 10.736 3.289 2.876 1.00 97.19 201 TYR A C 1
ATOM 1593 O O . TYR A 1 201 ? 10.048 2.673 3.673 1.00 97.19 201 TYR A O 1
ATOM 1601 N N . GLY A 1 202 ? 11.525 2.664 2.005 1.00 93.88 202 GLY A N 1
ATOM 1602 C CA . GLY A 1 202 ? 11.485 1.227 1.736 1.00 93.88 202 GLY A CA 1
ATOM 1603 C C . GLY A 1 202 ? 11.743 0.369 2.976 1.00 93.88 202 GLY A C 1
ATOM 1604 O O . GLY A 1 202 ? 10.994 -0.572 3.245 1.00 93.88 202 GLY A O 1
ATOM 1605 N N . HIS A 1 203 ? 12.743 0.716 3.798 1.00 96.19 203 HIS A N 1
ATOM 1606 C CA . HIS A 1 203 ? 12.992 -0.008 5.049 1.00 96.19 203 HIS A CA 1
ATOM 1607 C C . HIS A 1 203 ? 11.835 0.157 6.039 1.00 96.19 203 HIS A C 1
ATOM 1609 O O . HIS A 1 203 ? 11.350 -0.822 6.610 1.00 96.19 203 HIS A O 1
ATOM 1615 N N . ASN A 1 204 ? 11.366 1.391 6.238 1.00 95.44 204 ASN A N 1
ATOM 1616 C CA . ASN A 1 204 ? 10.285 1.658 7.180 1.00 95.44 204 ASN A CA 1
ATOM 1617 C C . ASN A 1 204 ? 8.915 1.219 6.643 1.00 95.44 204 ASN A C 1
ATOM 1619 O O . ASN A 1 204 ? 8.029 0.948 7.442 1.00 95.44 204 ASN A O 1
ATOM 1623 N N . ALA A 1 205 ? 8.729 1.069 5.334 1.00 89.25 205 ALA A N 1
ATOM 1624 C CA . ALA A 1 205 ? 7.556 0.446 4.744 1.00 89.25 205 ALA A CA 1
ATOM 1625 C C . ALA A 1 205 ? 7.495 -1.007 5.209 1.00 89.25 205 ALA A C 1
ATOM 1627 O O . ALA A 1 205 ? 6.487 -1.426 5.766 1.00 89.25 205 ALA A O 1
ATOM 1628 N N . VAL A 1 206 ? 8.605 -1.749 5.136 1.00 87.25 206 VAL A N 1
ATOM 1629 C CA . VAL A 1 206 ? 8.662 -3.097 5.715 1.00 87.25 206 VAL A CA 1
ATOM 1630 C C . VAL A 1 206 ? 8.478 -3.068 7.234 1.00 87.25 206 VAL A C 1
ATOM 1632 O O . VAL A 1 206 ? 7.688 -3.843 7.769 1.00 87.25 206 VAL A O 1
ATOM 1635 N N . GLY A 1 207 ? 9.131 -2.141 7.936 1.00 87.12 207 GLY A N 1
ATOM 1636 C CA . GLY A 1 207 ? 8.999 -2.000 9.387 1.00 87.12 207 GLY A CA 1
ATOM 1637 C C . GLY A 1 207 ? 7.560 -1.738 9.847 1.00 87.12 207 GLY A C 1
ATOM 1638 O O . GLY A 1 207 ? 7.058 -2.416 10.741 1.00 87.12 207 GLY A O 1
ATOM 1639 N N .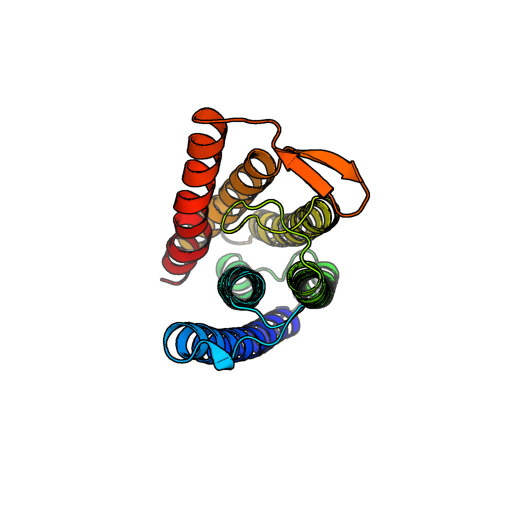 PHE A 1 208 ? 6.861 -0.796 9.222 1.00 86.12 208 PHE A N 1
ATOM 1640 C CA . PHE A 1 208 ? 5.539 -0.358 9.665 1.00 86.12 208 PHE A CA 1
ATOM 1641 C C . PHE A 1 208 ? 4.373 -1.063 8.966 1.00 86.12 208 PHE A C 1
ATOM 1643 O O . PHE A 1 208 ? 3.259 -1.028 9.476 1.00 86.12 208 PHE A O 1
ATOM 1650 N N . ILE A 1 209 ? 4.601 -1.747 7.843 1.00 82.81 209 ILE A N 1
ATOM 1651 C CA . ILE A 1 209 ? 3.581 -2.573 7.182 1.00 82.81 209 ILE A CA 1
ATOM 1652 C C . ILE A 1 209 ? 3.745 -4.041 7.580 1.00 82.81 209 ILE A C 1
ATOM 1654 O O . ILE A 1 209 ? 2.755 -4.704 7.859 1.00 82.81 209 ILE A O 1
ATOM 1658 N N . PHE A 1 210 ? 4.964 -4.572 7.679 1.00 84.81 210 PHE A N 1
ATOM 1659 C CA . PHE A 1 210 ? 5.175 -6.003 7.936 1.00 84.81 210 PHE A CA 1
ATOM 1660 C C . PHE A 1 210 ? 5.686 -6.337 9.334 1.00 84.81 210 PHE A C 1
ATOM 1662 O O . PHE A 1 210 ? 5.611 -7.501 9.704 1.00 84.81 210 PHE A O 1
ATOM 1669 N N . THR A 1 211 ? 6.129 -5.374 10.147 1.00 90.94 211 THR A N 1
ATOM 1670 C CA . THR A 1 211 ? 6.570 -5.668 11.525 1.00 90.94 211 THR A CA 1
ATOM 1671 C C . THR A 1 211 ? 5.595 -5.132 12.564 1.00 90.94 211 THR A C 1
ATOM 1673 O O . THR A 1 211 ? 5.031 -5.913 13.330 1.00 90.94 211 THR A O 1
ATOM 1676 N N . THR A 1 212 ? 5.333 -3.823 12.601 1.00 92.38 212 THR A N 1
ATOM 1677 C CA . THR A 1 212 ? 4.457 -3.244 13.636 1.00 92.38 212 THR A CA 1
ATOM 1678 C C . THR A 1 212 ? 3.032 -3.801 13.630 1.00 92.38 212 THR A C 1
ATOM 1680 O O . THR A 1 212 ? 2.502 -4.014 14.721 1.00 92.38 212 THR A O 1
ATOM 1683 N N . PRO A 1 213 ? 2.401 -4.130 12.484 1.00 89.56 213 PRO A N 1
ATOM 1684 C CA . PRO A 1 213 ? 1.072 -4.732 12.500 1.00 89.56 213 PRO A CA 1
ATOM 1685 C C . PRO A 1 213 ? 1.090 -6.149 13.057 1.00 89.56 213 PRO A C 1
ATOM 1687 O O . PRO A 1 213 ? 0.160 -6.522 13.762 1.00 89.56 213 PRO A O 1
ATOM 1690 N N . ILE A 1 214 ? 2.156 -6.913 12.795 1.00 88.69 214 ILE A N 1
ATOM 1691 C CA . ILE A 1 214 ? 2.347 -8.251 13.366 1.00 88.69 214 ILE A CA 1
ATOM 1692 C C . ILE A 1 214 ? 2.540 -8.156 14.881 1.00 88.69 214 ILE A C 1
ATOM 1694 O O . ILE A 1 214 ? 1.932 -8.921 15.621 1.00 88.69 214 ILE A O 1
ATOM 1698 N N . LEU A 1 215 ? 3.304 -7.175 15.368 1.00 90.69 215 LEU A N 1
ATOM 1699 C CA . LEU A 1 215 ? 3.441 -6.928 16.809 1.00 90.69 215 LEU A CA 1
ATOM 1700 C C . LEU A 1 215 ? 2.112 -6.552 17.475 1.00 90.69 215 LEU A C 1
ATOM 1702 O O . LEU A 1 215 ? 1.924 -6.840 18.649 1.00 90.69 215 LEU A O 1
ATOM 1706 N N . ALA A 1 216 ? 1.172 -5.956 16.736 1.00 90.38 216 ALA A N 1
ATOM 1707 C CA . ALA A 1 216 ? -0.174 -5.699 17.239 1.00 90.38 216 ALA A CA 1
ATOM 1708 C C . ALA A 1 216 ? -1.056 -6.964 17.328 1.00 90.38 216 ALA A C 1
ATOM 1710 O O . ALA A 1 216 ? -2.111 -6.906 17.956 1.00 90.38 216 ALA A O 1
ATOM 1711 N N . MET A 1 217 ? -0.680 -8.074 16.680 1.00 87.12 217 MET A N 1
ATOM 1712 C CA . MET A 1 217 ? -1.457 -9.326 16.671 1.00 87.12 217 MET A CA 1
ATOM 1713 C C . MET A 1 217 ? -1.251 -10.182 17.923 1.00 87.12 217 MET A C 1
ATOM 1715 O O . MET A 1 217 ? -2.105 -11.022 18.211 1.00 87.12 217 MET A O 1
ATOM 1719 N N . PHE A 1 218 ? -0.128 -9.992 18.617 1.00 71.56 218 PHE A N 1
ATOM 1720 C CA . PHE A 1 218 ? 0.203 -10.655 19.878 1.00 71.56 218 PHE A CA 1
ATOM 1721 C C . PHE A 1 218 ? -0.313 -9.845 21.072 1.00 71.56 218 PHE A C 1
ATOM 1723 O O . PHE A 1 218 ? -0.641 -10.492 22.091 1.00 71.56 218 PHE A O 1
#

pLDDT: mean 95.44, std 6.68, range [43.66, 98.62]

Secondary structure (DSSP, 8-state):
---PPP-HHHHHHHHHHHHHHHHHHHHHHHHHHHHHH-GGG-BTTTBSHHHHHHHHHHIIIIIIIIHHHHHHHHHHHHHHHTS--S-HHHHHHHHHHHHHHHHHHHHHHHHT---S-TT--S-HHHHHHHHHHHHHHHHHHHHHHHT-S-SSPPHHHHHHHHHHHHHHHHHHHHT-EEEEETTEEEES--HHHHHHHHHHHHHHHIIIIIIHHHHTT-